Protein AF-A0A534RRD6-F1 (afdb_monomer)

Radius of gyration: 20.21 Å; Cα contacts (8 Å, |Δi|>4): 254; chains: 1; bounding box: 43×45×53 Å

Secondary structure (DSSP, 8-state):
-HHHHHHHHHHHHHHHHHHHHHHHHTT---EEEEEE--TT--TTHHHHHHHHHHHHT-SEEEEEE----TTSHHHHHHHHTT-B----GGGTTTTS--B--TTS-HHHHHHHHHHHHHHHT-HHHHHHHHHHGGGSTT--HHHHHHHHHHHHHHHHHHHTT--TTT--SS----TT---S--SHHHHHHHHHTT-EE-TTS-EEPPPS--

Mean predicted aligned error: 8.81 Å

Structure (mmCIF, N/CA/C/O backbone):
data_AF-A0A534RRD6-F1
#
_entry.id   AF-A0A534RRD6-F1
#
loop_
_atom_site.group_PDB
_atom_site.id
_atom_site.type_symbol
_atom_site.label_atom_id
_atom_site.label_alt_id
_atom_site.label_comp_id
_atom_site.label_asym_id
_atom_site.label_entity_id
_atom_site.label_seq_id
_atom_site.pdbx_PDB_ins_code
_atom_site.Cartn_x
_atom_site.Cartn_y
_atom_site.Cartn_z
_atom_site.occupancy
_atom_site.B_iso_or_equiv
_atom_site.auth_seq_id
_atom_site.auth_comp_id
_atom_site.auth_asym_id
_atom_site.auth_atom_id
_atom_site.pdbx_PDB_model_num
ATOM 1 N N . MET A 1 1 ? -13.347 19.738 -16.407 1.00 54.91 1 MET A N 1
ATOM 2 C CA . MET A 1 1 ? -12.917 18.322 -16.390 1.00 54.91 1 MET A CA 1
ATOM 3 C C . MET A 1 1 ? -12.578 17.881 -14.967 1.00 54.91 1 MET A C 1
ATOM 5 O O . MET A 1 1 ? -13.010 16.798 -14.607 1.00 54.91 1 MET A O 1
ATOM 9 N N . ASP A 1 2 ? -11.954 18.737 -14.143 1.00 71.25 2 ASP A N 1
ATOM 10 C CA . ASP A 1 2 ? -11.730 18.476 -12.702 1.00 71.25 2 ASP A CA 1
ATOM 11 C C . ASP A 1 2 ? -13.011 18.251 -11.888 1.00 71.25 2 ASP A C 1
ATOM 13 O O . ASP A 1 2 ? -13.105 17.277 -11.155 1.00 71.25 2 ASP A O 1
ATOM 17 N N . GLU A 1 3 ? -14.052 19.065 -12.081 1.00 82.44 3 GLU A N 1
ATOM 18 C CA . GLU A 1 3 ? -15.250 19.016 -11.222 1.00 82.44 3 GLU A CA 1
ATOM 19 C C . GLU A 1 3 ? -15.999 17.667 -11.263 1.00 82.44 3 GLU A C 1
ATOM 21 O O . GLU A 1 3 ? -16.512 17.187 -10.252 1.00 82.44 3 GLU A O 1
ATOM 26 N N . ALA A 1 4 ? -16.011 17.002 -12.422 1.00 88.25 4 ALA A N 1
ATOM 27 C CA . ALA A 1 4 ? -16.611 15.676 -12.563 1.00 88.25 4 ALA A CA 1
ATOM 28 C C . ALA A 1 4 ? -15.754 14.576 -11.907 1.00 88.25 4 ALA A C 1
ATOM 30 O O . ALA A 1 4 ? -16.301 13.647 -11.309 1.00 88.25 4 ALA A O 1
ATOM 31 N N . ALA A 1 5 ? -14.424 14.683 -12.001 1.00 86.69 5 ALA A N 1
ATOM 32 C CA . ALA A 1 5 ? -13.494 13.745 -11.376 1.00 86.69 5 ALA A CA 1
ATOM 33 C C . ALA A 1 5 ? -13.517 13.881 -9.845 1.00 86.69 5 ALA A C 1
ATOM 35 O O . ALA A 1 5 ? -13.600 12.874 -9.140 1.00 86.69 5 ALA A O 1
ATOM 36 N N . ASP A 1 6 ? -13.556 15.114 -9.341 1.00 89.31 6 ASP A N 1
ATOM 37 C CA . ASP A 1 6 ? -13.691 15.417 -7.916 1.00 89.31 6 ASP A CA 1
ATOM 38 C C . ASP A 1 6 ? -15.021 14.905 -7.356 1.00 89.31 6 ASP A C 1
ATOM 40 O O . ASP A 1 6 ? -15.057 14.280 -6.291 1.00 89.31 6 ASP A O 1
ATOM 44 N N . GLY A 1 7 ? -16.117 15.083 -8.103 1.00 94.31 7 GLY A N 1
ATOM 45 C CA . GLY A 1 7 ? -17.423 14.527 -7.752 1.00 94.31 7 GLY A CA 1
ATOM 46 C C . GLY A 1 7 ? -17.415 12.996 -7.676 1.00 94.31 7 GLY A C 1
ATOM 47 O O . GLY A 1 7 ? -17.921 12.414 -6.711 1.00 94.31 7 GLY A O 1
ATOM 48 N N . ALA A 1 8 ? -16.790 12.328 -8.651 1.00 92.12 8 ALA A N 1
ATOM 49 C CA . ALA A 1 8 ? -16.646 10.873 -8.651 1.00 92.12 8 ALA A CA 1
ATOM 50 C C . ALA A 1 8 ? -15.796 10.383 -7.467 1.00 92.12 8 ALA A C 1
ATOM 52 O O . ALA A 1 8 ? -16.171 9.427 -6.781 1.00 92.12 8 ALA A O 1
ATOM 53 N N . LEU A 1 9 ? -14.687 11.066 -7.177 1.00 89.38 9 LEU A N 1
ATOM 54 C CA . LEU A 1 9 ? -13.831 10.756 -6.039 1.00 89.38 9 LEU A CA 1
ATOM 55 C C . LEU A 1 9 ? -14.583 10.907 -4.710 1.00 89.38 9 LEU A C 1
ATOM 57 O O . LEU A 1 9 ? -14.523 10.013 -3.861 1.00 89.38 9 LEU A O 1
ATOM 61 N N . ALA A 1 10 ? -15.325 12.000 -4.530 1.00 93.44 10 ALA A N 1
ATOM 62 C CA . ALA A 1 10 ? -16.135 12.222 -3.337 1.00 93.44 10 ALA A CA 1
ATOM 63 C C . ALA A 1 10 ? -17.182 11.112 -3.146 1.00 93.44 10 ALA A C 1
ATOM 65 O O . ALA A 1 10 ? -17.334 10.588 -2.038 1.00 93.44 10 ALA A O 1
ATOM 66 N N . ALA A 1 11 ? -17.843 10.685 -4.227 1.00 95.94 11 ALA A N 1
ATOM 67 C CA . ALA A 1 11 ? -18.804 9.585 -4.191 1.00 95.94 11 ALA A CA 1
ATOM 68 C C . ALA A 1 11 ? -18.154 8.249 -3.781 1.00 95.94 11 ALA A C 1
ATOM 70 O O . ALA A 1 11 ? -18.714 7.505 -2.969 1.00 95.94 11 ALA A O 1
ATOM 71 N N . VAL A 1 12 ? -16.950 7.952 -4.283 1.00 94.50 12 VAL A N 1
ATOM 72 C CA . VAL A 1 12 ? -16.186 6.753 -3.896 1.00 94.50 12 VAL A CA 1
ATOM 73 C C . VAL A 1 12 ? -15.776 6.813 -2.424 1.00 94.50 12 VAL A C 1
ATOM 75 O O . VAL A 1 12 ? -15.973 5.837 -1.694 1.00 94.50 12 VAL A O 1
ATOM 78 N N . LYS A 1 13 ? -15.263 7.957 -1.956 1.00 94.50 13 LYS A N 1
ATOM 79 C CA . LYS A 1 13 ? -14.912 8.157 -0.543 1.00 94.50 13 LYS A CA 1
ATOM 80 C C . LYS A 1 13 ? -16.115 7.939 0.367 1.00 94.50 13 LYS A C 1
ATOM 82 O O . LYS A 1 13 ? -16.004 7.225 1.362 1.00 94.50 13 LYS A O 1
ATOM 87 N N . GLU A 1 14 ? -17.271 8.491 0.012 1.00 97.06 14 GLU A N 1
ATOM 88 C CA . GLU A 1 14 ? -18.490 8.327 0.802 1.00 97.06 14 GLU A CA 1
ATOM 89 C C . GLU A 1 14 ? -18.992 6.879 0.809 1.00 97.06 14 GLU A C 1
ATOM 91 O O . GLU A 1 14 ? -19.380 6.353 1.855 1.00 97.06 14 GLU A O 1
ATOM 96 N N . LYS A 1 15 ? -18.903 6.175 -0.326 1.00 96.94 15 LYS A N 1
ATOM 97 C CA . LYS A 1 15 ? -19.201 4.738 -0.386 1.00 96.94 15 LYS A CA 1
ATOM 98 C C . LYS A 1 15 ? -18.355 3.954 0.622 1.00 96.94 15 LYS A C 1
ATOM 100 O O . LYS A 1 15 ? -18.916 3.170 1.388 1.00 96.94 15 LYS A O 1
ATOM 105 N N . TYR A 1 16 ? -17.039 4.164 0.653 1.00 96.50 16 TYR A N 1
ATOM 106 C CA . TYR A 1 16 ? -16.159 3.443 1.579 1.00 96.50 16 TYR A CA 1
ATOM 107 C C . TYR A 1 16 ? -16.324 3.885 3.031 1.00 96.50 16 TYR A C 1
ATOM 109 O O . TYR A 1 16 ? -16.319 3.032 3.917 1.00 96.50 16 TYR A O 1
ATOM 117 N N . ARG A 1 17 ? -16.577 5.173 3.286 1.00 96.19 17 ARG A N 1
ATOM 118 C CA . ARG A 1 17 ? -16.935 5.670 4.621 1.00 96.19 17 ARG A CA 1
ATOM 119 C C . ARG A 1 17 ? -18.158 4.939 5.175 1.00 96.19 17 ARG A C 1
ATOM 121 O O . ARG A 1 17 ? -18.139 4.487 6.318 1.00 96.19 17 ARG A O 1
ATOM 128 N N . ARG A 1 18 ? -19.196 4.740 4.354 1.00 97.00 18 ARG A N 1
ATOM 129 C CA . ARG A 1 18 ? -20.381 3.954 4.733 1.00 97.00 18 ARG A CA 1
ATOM 130 C C . ARG A 1 18 ? -20.066 2.484 4.992 1.00 97.00 18 ARG A C 1
ATOM 132 O O . ARG A 1 18 ? -20.588 1.923 5.951 1.00 97.00 18 ARG A O 1
ATOM 139 N N . VAL A 1 19 ? -19.225 1.858 4.164 1.00 96.25 19 VAL A N 1
ATOM 140 C CA . VAL A 1 19 ? -18.791 0.464 4.372 1.00 96.25 19 VAL A CA 1
ATOM 141 C C . VAL A 1 19 ? -18.105 0.321 5.728 1.00 96.25 19 VAL A C 1
ATOM 143 O O . VAL A 1 19 ? -18.501 -0.529 6.522 1.00 96.25 19 VAL A O 1
ATOM 146 N N . VAL A 1 20 ? -17.132 1.186 6.018 1.00 95.50 20 VAL A N 1
ATOM 147 C CA . VAL A 1 20 ? -16.410 1.198 7.295 1.00 95.50 20 VAL A CA 1
ATOM 148 C C . VAL A 1 20 ? -17.371 1.409 8.463 1.00 95.50 20 VAL A C 1
ATOM 150 O O . VAL A 1 20 ? -17.384 0.620 9.406 1.00 95.50 20 VAL A O 1
ATOM 153 N N . HIS A 1 21 ? -18.243 2.413 8.366 1.00 94.69 21 HIS A N 1
ATOM 154 C CA . HIS A 1 21 ? -19.219 2.718 9.407 1.00 94.69 21 HIS A CA 1
ATOM 155 C C . HIS A 1 21 ? -20.164 1.543 9.708 1.00 94.69 21 HIS A C 1
ATOM 157 O O . HIS A 1 21 ? -20.465 1.272 10.872 1.00 94.69 21 HIS A O 1
ATOM 163 N N . ASN A 1 22 ? -20.617 0.822 8.679 1.00 95.69 22 ASN A N 1
ATOM 164 C CA . ASN A 1 22 ? -21.487 -0.339 8.855 1.00 95.69 22 ASN A CA 1
ATOM 165 C C . ASN A 1 22 ? -20.794 -1.446 9.655 1.00 95.69 22 ASN A C 1
ATOM 167 O O . ASN A 1 22 ? -21.392 -1.978 10.586 1.00 95.69 22 ASN A O 1
ATOM 171 N N . TRP A 1 23 ? -19.531 -1.753 9.352 1.00 95.12 23 TRP A N 1
ATOM 172 C CA . TRP A 1 23 ? -18.757 -2.728 10.127 1.00 95.12 23 TRP A CA 1
ATOM 173 C C . TRP A 1 23 ? -18.519 -2.258 11.560 1.00 95.12 23 TRP A C 1
ATOM 175 O O . TRP A 1 23 ? -18.730 -3.018 12.511 1.00 95.12 23 TRP A O 1
ATOM 185 N N . HIS A 1 24 ? -18.182 -0.979 11.731 1.00 94.31 24 HIS A N 1
ATOM 186 C CA . HIS A 1 24 ? -17.936 -0.406 13.050 1.00 94.31 24 HIS A CA 1
ATOM 187 C C . HIS A 1 24 ? -19.153 -0.491 13.969 1.00 94.31 24 HIS A C 1
ATOM 189 O O . HIS A 1 24 ? -19.002 -0.813 15.147 1.00 94.31 24 HIS A O 1
ATOM 195 N N . ARG A 1 25 ? -20.364 -0.282 13.438 1.00 94.06 25 ARG A N 1
ATOM 196 C CA . ARG A 1 25 ? -21.625 -0.440 14.185 1.00 94.06 25 ARG A CA 1
ATOM 197 C C . ARG A 1 25 ? -21.854 -1.849 14.736 1.00 94.06 25 ARG A C 1
ATOM 199 O O . ARG A 1 25 ? -22.620 -1.998 15.684 1.00 94.06 25 ARG A O 1
ATOM 206 N N . HIS A 1 26 ? -21.211 -2.856 14.155 1.00 93.62 26 HIS A N 1
ATOM 207 C CA . HIS A 1 26 ? -21.295 -4.250 14.581 1.00 93.62 26 HIS A CA 1
ATOM 208 C C . HIS A 1 26 ? -20.066 -4.709 15.378 1.00 93.62 26 HIS A C 1
ATOM 210 O O . HIS A 1 26 ? -19.882 -5.906 15.581 1.00 93.62 26 HIS A O 1
ATOM 216 N N . GLY A 1 27 ? -19.220 -3.785 15.849 1.00 92.06 27 GLY A N 1
ATOM 217 C CA . GLY A 1 27 ? -18.032 -4.141 16.622 1.00 92.06 27 GLY A CA 1
ATOM 218 C C . GLY A 1 27 ? -16.935 -4.804 15.793 1.00 92.06 27 GLY A C 1
ATOM 219 O O . GLY A 1 27 ? -16.105 -5.512 16.359 1.00 92.06 27 GLY A O 1
ATOM 220 N N . VAL A 1 28 ? -16.924 -4.586 14.474 1.00 92.50 28 VAL A N 1
ATOM 221 C CA . VAL A 1 28 ? -15.946 -5.164 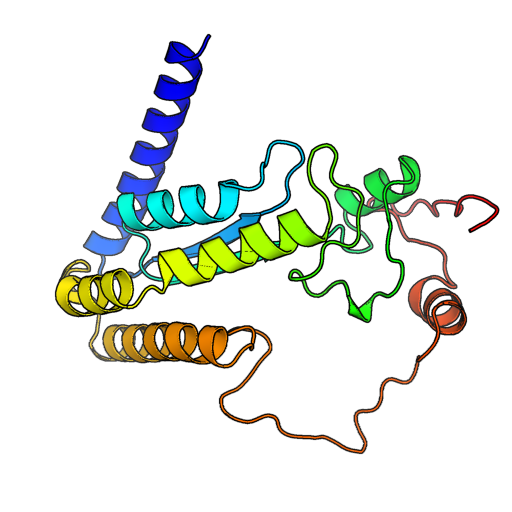13.545 1.00 92.50 28 VAL A CA 1
ATOM 222 C C . VAL A 1 28 ? -15.016 -4.066 13.049 1.00 92.50 28 VAL A C 1
ATOM 224 O O . VAL A 1 28 ? -15.467 -3.081 12.474 1.00 92.50 28 VAL A O 1
ATOM 227 N N . ALA A 1 29 ? -13.715 -4.237 13.272 1.00 92.12 29 ALA A N 1
ATOM 228 C CA . ALA A 1 29 ? -12.692 -3.351 12.730 1.00 92.12 29 ALA A CA 1
ATOM 229 C C . ALA A 1 29 ? -12.391 -3.667 11.259 1.00 92.12 29 ALA A C 1
ATOM 231 O O . ALA A 1 29 ? -12.544 -4.805 10.814 1.00 92.12 29 ALA A O 1
ATOM 232 N N . VAL A 1 30 ? -11.916 -2.668 10.517 1.00 93.62 30 VAL A N 1
ATOM 233 C CA . VAL A 1 30 ? -11.635 -2.777 9.084 1.00 93.62 30 VAL A CA 1
ATOM 234 C C . VAL A 1 30 ? -10.134 -2.738 8.822 1.00 93.62 30 VAL A C 1
ATOM 236 O O . VAL A 1 30 ? -9.453 -1.750 9.107 1.00 93.62 30 VAL A O 1
ATOM 239 N N . HIS A 1 31 ? -9.635 -3.808 8.204 1.00 93.75 31 HIS A N 1
ATOM 240 C CA . HIS A 1 31 ? -8.292 -3.881 7.637 1.00 93.75 31 HIS A CA 1
ATOM 241 C C . HIS A 1 31 ? -8.390 -3.797 6.111 1.00 93.75 31 HIS A C 1
ATOM 243 O O . HIS A 1 31 ? -9.051 -4.615 5.479 1.00 93.75 31 HIS A O 1
ATOM 249 N N . CYS A 1 32 ? -7.753 -2.789 5.522 1.00 94.62 32 CYS A N 1
ATOM 250 C CA . CYS A 1 32 ? -7.694 -2.582 4.081 1.00 94.62 32 CYS A CA 1
ATOM 251 C C . CYS A 1 32 ? -6.385 -3.132 3.493 1.00 94.62 32 CYS A C 1
ATOM 253 O O . CYS A 1 32 ? -5.303 -2.819 3.990 1.00 94.62 32 CYS A O 1
ATOM 255 N N . GLY A 1 33 ? -6.478 -3.918 2.421 1.00 94.44 33 GLY A N 1
ATOM 256 C CA . GLY A 1 33 ? -5.370 -4.117 1.486 1.00 94.44 33 GLY A CA 1
ATOM 257 C C . GLY A 1 33 ? -5.428 -3.042 0.402 1.00 94.44 33 GLY A C 1
ATOM 258 O O . GLY A 1 33 ? -6.499 -2.807 -0.157 1.00 94.44 33 GLY A O 1
ATOM 259 N N . TYR A 1 34 ? -4.309 -2.380 0.127 1.00 95.50 34 TYR A N 1
ATOM 260 C CA . TYR A 1 34 ? -4.223 -1.285 -0.835 1.00 95.50 34 TYR A CA 1
ATOM 261 C C . TYR A 1 34 ? -3.019 -1.483 -1.755 1.00 95.50 34 TYR A C 1
ATOM 263 O O . TYR A 1 34 ? -1.940 -1.835 -1.287 1.00 95.50 34 TYR A O 1
ATOM 271 N N . MET A 1 35 ? -3.194 -1.257 -3.052 1.00 95.12 35 MET A N 1
ATOM 272 C CA . MET A 1 35 ? -2.139 -1.425 -4.053 1.00 95.12 35 MET A CA 1
ATOM 273 C C . MET A 1 35 ? -1.715 -0.070 -4.620 1.00 95.12 35 MET A C 1
ATOM 275 O O . MET A 1 35 ? -2.550 0.813 -4.791 1.00 95.12 35 MET A O 1
ATOM 279 N N . ILE A 1 36 ? -0.421 0.074 -4.886 1.00 95.69 36 ILE A N 1
ATOM 280 C CA . ILE A 1 36 ? 0.245 1.272 -5.406 1.00 95.69 36 ILE A CA 1
ATOM 281 C C . ILE A 1 36 ? 1.077 0.873 -6.627 1.00 95.69 36 ILE A C 1
ATOM 283 O O . ILE A 1 36 ? 1.635 -0.221 -6.669 1.00 95.69 36 ILE A O 1
ATOM 287 N N . GLY A 1 37 ? 1.209 1.769 -7.599 1.00 93.56 37 GLY A N 1
ATOM 288 C CA . GLY A 1 37 ? 1.988 1.539 -8.816 1.00 93.56 37 GLY A CA 1
ATOM 289 C C . GLY A 1 37 ? 1.124 1.129 -10.004 1.00 93.56 37 GLY A C 1
ATOM 290 O O . GLY A 1 37 ? 1.625 0.513 -10.942 1.00 93.56 37 GLY A O 1
ATOM 291 N N . PHE A 1 38 ? -0.169 1.463 -9.982 1.00 94.75 38 PHE A N 1
ATOM 292 C CA . PHE A 1 38 ? -1.000 1.386 -11.178 1.00 94.75 38 PHE A CA 1
ATOM 293 C C . PHE A 1 38 ? -0.571 2.445 -12.198 1.00 94.75 38 PHE A C 1
ATOM 295 O O . PHE A 1 38 ? -0.152 3.521 -11.794 1.00 94.75 38 PHE A O 1
ATOM 302 N N . PRO A 1 39 ? -0.784 2.241 -13.512 1.00 93.19 39 PRO A N 1
ATOM 303 C CA . PRO A 1 39 ? -0.355 3.175 -14.565 1.00 93.19 39 PRO A CA 1
ATOM 304 C C . PRO A 1 39 ? -0.728 4.652 -14.338 1.00 93.19 39 PRO A C 1
ATOM 306 O O . PRO A 1 39 ? -0.004 5.560 -14.759 1.00 93.19 39 PRO A O 1
ATOM 309 N N . PHE A 1 40 ? -1.865 4.887 -13.674 1.00 92.38 40 PHE A N 1
ATOM 310 C CA . PHE A 1 40 ? -2.400 6.209 -13.347 1.00 92.38 40 PHE A CA 1
ATOM 311 C C . PHE A 1 40 ? -2.019 6.722 -11.949 1.00 92.38 40 PHE A C 1
ATOM 313 O O . PHE A 1 40 ? -2.486 7.797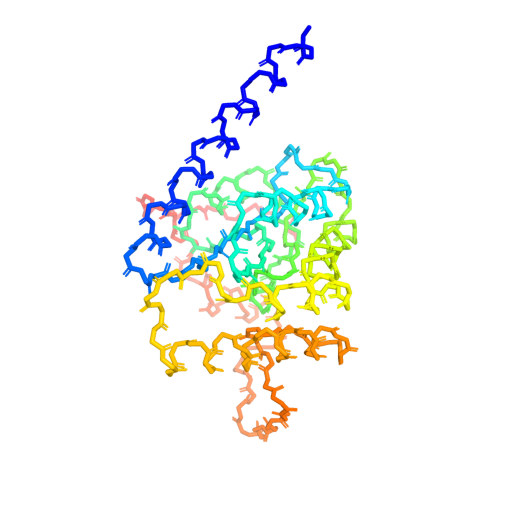 -11.559 1.00 92.38 40 PHE A O 1
ATOM 320 N N . ASP A 1 41 ? -1.071 6.080 -11.272 1.00 95.50 41 ASP A N 1
ATOM 321 C CA . ASP A 1 41 ? -0.434 6.584 -10.058 1.00 95.50 41 ASP A CA 1
ATOM 322 C C . ASP A 1 41 ? 0.731 7.528 -10.377 1.00 95.50 41 ASP A C 1
ATOM 324 O O . ASP A 1 41 ? 1.372 7.449 -11.431 1.00 95.50 41 ASP A O 1
ATOM 328 N N . GLY A 1 42 ? 0.977 8.473 -9.477 1.00 96.00 42 GLY A N 1
ATOM 329 C CA . GLY A 1 42 ? 2.130 9.373 -9.511 1.00 96.00 42 GLY A CA 1
ATOM 330 C C . GLY A 1 42 ? 2.875 9.351 -8.175 1.00 96.00 42 GLY A C 1
ATOM 331 O O . GLY A 1 42 ? 2.396 8.714 -7.237 1.00 96.00 42 GLY A O 1
ATOM 332 N N . PRO A 1 43 ? 4.003 10.068 -8.041 1.00 96.00 43 PRO A N 1
ATOM 333 C CA . PRO A 1 43 ? 4.867 9.968 -6.857 1.00 96.00 43 PRO A CA 1
ATOM 334 C C . PRO A 1 43 ? 4.154 10.240 -5.519 1.00 96.00 43 PRO A C 1
ATOM 336 O O . PRO A 1 43 ? 4.455 9.622 -4.505 1.00 96.00 43 PRO A O 1
ATOM 339 N N . GLU A 1 44 ? 3.133 11.101 -5.523 1.00 96.50 44 GLU A N 1
ATOM 340 C CA . GLU A 1 44 ? 2.355 11.460 -4.328 1.00 96.50 44 GLU A CA 1
ATOM 341 C C . GLU A 1 44 ? 1.263 10.445 -3.942 1.00 96.50 44 GLU A C 1
ATOM 343 O O . GLU A 1 44 ? 0.629 10.590 -2.889 1.00 96.50 44 GLU A O 1
ATOM 348 N N . CYS A 1 45 ? 1.002 9.430 -4.777 1.00 96.25 45 CYS A N 1
ATOM 349 C CA . CYS A 1 45 ? -0.162 8.549 -4.635 1.00 96.25 45 CYS A CA 1
ATOM 350 C C . CYS A 1 45 ? -0.200 7.840 -3.278 1.00 96.25 45 CYS A C 1
ATOM 352 O O . CYS A 1 45 ? -1.265 7.741 -2.670 1.00 96.25 45 CYS A O 1
ATOM 354 N N . GLY A 1 46 ? 0.946 7.400 -2.755 1.00 96.69 46 GLY A N 1
ATOM 355 C CA . GLY A 1 46 ? 0.996 6.668 -1.496 1.00 96.69 46 GLY A CA 1
ATOM 356 C C . GLY A 1 46 ? 0.578 7.519 -0.301 1.00 96.69 46 GLY A C 1
ATOM 357 O O . GLY A 1 46 ? -0.262 7.098 0.500 1.00 96.69 46 GLY A O 1
ATOM 358 N N . ARG A 1 47 ? 1.091 8.754 -0.213 1.00 97.31 47 ARG A N 1
ATOM 359 C CA . ARG A 1 47 ? 0.704 9.711 0.833 1.00 97.31 47 ARG A CA 1
ATOM 360 C C . ARG A 1 47 ? -0.783 10.057 0.743 1.00 97.31 47 ARG A C 1
ATOM 362 O O . ARG A 1 47 ? -1.488 9.969 1.748 1.00 97.31 47 ARG A O 1
ATOM 369 N N . GLN A 1 48 ? -1.268 1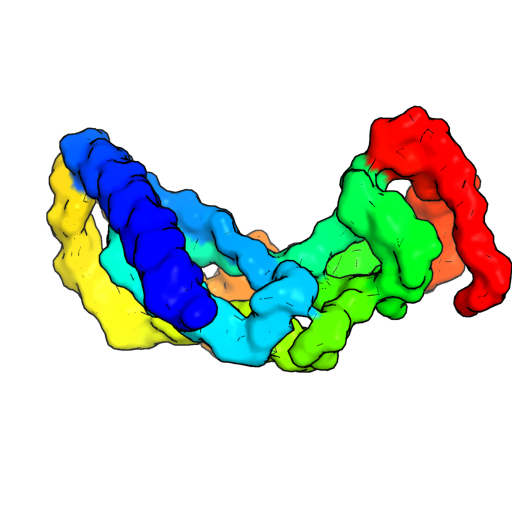0.399 -0.453 1.00 96.25 48 GLN A N 1
ATOM 370 C CA . GLN A 1 48 ? -2.675 10.753 -0.680 1.00 96.25 48 GLN A CA 1
ATOM 371 C C . GLN A 1 48 ? -3.616 9.595 -0.322 1.00 96.25 48 GLN A C 1
ATOM 373 O O . GLN A 1 48 ? -4.605 9.783 0.388 1.00 96.25 48 GLN A O 1
ATOM 378 N N . SER A 1 49 ? -3.267 8.378 -0.736 1.00 95.88 49 SER A N 1
ATOM 379 C CA . SER A 1 49 ? -4.039 7.170 -0.443 1.00 95.88 49 SER A CA 1
ATOM 380 C C . SER A 1 49 ? -4.101 6.894 1.056 1.00 95.88 49 SER A C 1
ATOM 382 O O . SER A 1 49 ? -5.176 6.647 1.601 1.00 95.88 49 SER A O 1
ATOM 384 N N . ALA A 1 50 ? -2.973 7.001 1.762 1.00 96.81 50 ALA A N 1
ATOM 385 C CA . ALA A 1 50 ? -2.930 6.839 3.212 1.00 96.81 50 ALA A CA 1
ATOM 386 C C . ALA A 1 50 ? -3.799 7.875 3.946 1.00 96.81 50 ALA A C 1
ATOM 388 O O . ALA A 1 50 ? -4.510 7.523 4.891 1.00 96.81 50 ALA A O 1
ATOM 389 N N . GLU A 1 51 ? -3.776 9.138 3.513 1.00 95.81 51 GLU A N 1
ATOM 390 C CA . GLU A 1 51 ? -4.643 10.192 4.050 1.00 95.81 51 GLU A CA 1
ATOM 391 C C . GLU A 1 51 ? -6.125 9.869 3.832 1.00 95.81 51 GLU A C 1
ATOM 393 O O . GLU A 1 51 ? -6.921 10.002 4.763 1.00 95.81 51 GLU A O 1
ATOM 398 N N . TRP A 1 52 ? -6.493 9.370 2.651 1.00 95.06 52 TRP A N 1
ATOM 399 C CA . TRP A 1 52 ? -7.874 8.993 2.344 1.00 95.06 52 TRP A CA 1
ATOM 400 C C . TRP A 1 52 ? -8.350 7.801 3.166 1.00 95.06 52 TRP A C 1
ATOM 402 O O . TRP A 1 52 ? -9.454 7.845 3.706 1.00 95.06 52 TRP A O 1
ATOM 412 N N . LEU A 1 53 ? -7.526 6.761 3.320 1.00 95.50 53 LEU A N 1
ATOM 413 C CA . LEU A 1 53 ? -7.859 5.604 4.159 1.00 95.50 53 LEU A CA 1
ATOM 414 C C . LEU A 1 53 ? -8.116 6.032 5.614 1.00 95.50 53 LEU A C 1
ATOM 416 O O . LEU A 1 53 ? -9.079 5.582 6.240 1.00 95.50 53 LEU A O 1
ATOM 420 N N . LEU A 1 54 ? -7.307 6.957 6.140 1.00 93.88 54 LEU A N 1
ATOM 421 C CA . LEU A 1 54 ? -7.527 7.545 7.464 1.00 93.88 54 LEU A CA 1
ATOM 422 C C . LEU A 1 54 ? -8.814 8.384 7.534 1.00 93.88 54 LEU A C 1
ATOM 424 O O . LEU A 1 54 ? -9.478 8.386 8.571 1.00 93.88 54 LEU A O 1
ATOM 428 N N . GLU A 1 55 ? -9.151 9.113 6.468 1.00 92.62 55 GLU A N 1
ATOM 429 C CA . GLU A 1 55 ? -10.349 9.957 6.367 1.00 92.62 55 GLU A CA 1
ATOM 430 C C . GLU A 1 55 ? -11.644 9.130 6.371 1.00 92.62 55 GLU A C 1
ATOM 432 O O . GLU A 1 55 ? -12.611 9.495 7.043 1.00 92.62 55 GLU A O 1
ATOM 437 N N . VAL A 1 56 ? -11.668 8.003 5.653 1.00 93.94 56 VAL A N 1
ATOM 438 C CA . VA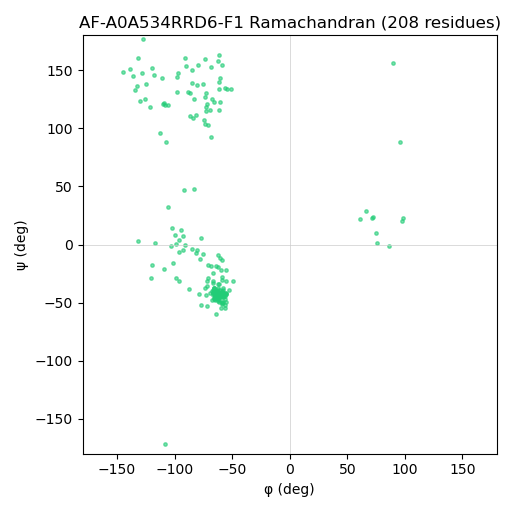L A 1 56 ? -12.841 7.110 5.595 1.00 93.94 56 VAL A CA 1
ATOM 439 C C . VAL A 1 56 ? -12.986 6.229 6.840 1.00 93.94 56 VAL A C 1
ATOM 441 O O . VAL A 1 56 ? -14.048 5.648 7.048 1.00 93.94 56 VAL A O 1
ATOM 444 N N . GLY A 1 57 ? -11.955 6.165 7.689 1.00 92.50 57 GLY A N 1
ATOM 445 C CA . GLY A 1 57 ? -11.991 5.485 8.986 1.00 92.50 57 GLY A CA 1
ATOM 446 C C . GLY A 1 57 ? -11.415 4.069 8.999 1.00 92.50 57 GLY A C 1
ATOM 447 O O . GLY A 1 57 ? -11.736 3.308 9.905 1.00 92.50 57 GLY A O 1
ATOM 448 N N . VAL A 1 58 ? -10.581 3.702 8.024 1.00 94.31 58 VAL A N 1
ATOM 449 C CA . VAL A 1 58 ? -9.881 2.407 8.019 1.00 94.31 58 VAL A CA 1
ATOM 450 C C . VAL A 1 58 ? -8.973 2.303 9.245 1.00 94.31 58 VAL A C 1
ATOM 452 O O . VAL A 1 58 ? -8.222 3.231 9.560 1.00 94.31 58 VAL A O 1
ATOM 455 N N . ASP A 1 59 ? -9.016 1.162 9.930 1.00 92.38 59 ASP A N 1
ATOM 456 C CA . ASP A 1 59 ? -8.296 0.981 11.188 1.00 92.38 59 ASP A CA 1
ATOM 457 C C . ASP A 1 59 ? -6.855 0.486 10.983 1.00 92.38 59 ASP A C 1
ATOM 459 O O . ASP A 1 59 ? -5.926 0.906 11.684 1.00 92.38 59 ASP A O 1
ATOM 463 N N . LEU A 1 60 ? -6.665 -0.406 10.008 1.00 92.75 60 LEU A N 1
ATOM 464 C CA . LEU A 1 60 ? -5.378 -0.983 9.618 1.00 92.75 60 LEU A CA 1
ATOM 465 C C . LEU A 1 60 ? -5.259 -1.018 8.094 1.00 92.75 60 LEU A C 1
ATOM 467 O O . LEU A 1 60 ? -6.246 -1.260 7.403 1.00 92.75 60 LEU A O 1
ATOM 471 N N . ALA A 1 61 ? -4.052 -0.817 7.572 1.00 94.31 61 ALA A N 1
ATOM 472 C CA . ALA A 1 61 ? -3.787 -0.866 6.142 1.00 94.31 61 ALA A CA 1
ATOM 473 C C . ALA A 1 61 ? -2.524 -1.684 5.849 1.00 94.31 61 ALA A C 1
ATOM 475 O O . ALA A 1 61 ? -1.487 -1.500 6.489 1.00 94.31 61 ALA A O 1
ATOM 476 N N . SER A 1 62 ? -2.619 -2.578 4.871 1.00 93.38 62 SER A N 1
ATOM 477 C CA . SER A 1 62 ? -1.472 -3.217 4.233 1.00 93.38 62 SER A CA 1
ATOM 478 C C . SER A 1 62 ? -1.333 -2.640 2.834 1.00 93.38 62 SER A C 1
ATOM 480 O O . SER A 1 62 ? -2.270 -2.745 2.046 1.00 93.38 62 SER A O 1
ATOM 482 N N . PHE A 1 63 ? -0.193 -2.020 2.548 1.00 94.62 63 PHE A N 1
ATOM 483 C CA . PHE A 1 63 ? 0.108 -1.499 1.222 1.00 94.62 63 PHE A CA 1
ATOM 484 C C . PHE A 1 63 ? 0.958 -2.511 0.460 1.00 94.62 63 PHE A C 1
ATOM 486 O O . PHE A 1 63 ? 1.772 -3.216 1.057 1.00 94.62 63 PHE A O 1
ATOM 493 N N . PHE A 1 64 ? 0.779 -2.550 -0.852 1.00 94.44 64 PHE A N 1
ATOM 494 C CA . PHE A 1 64 ? 1.477 -3.433 -1.777 1.00 94.44 64 PHE A CA 1
ATOM 495 C C . PHE A 1 64 ? 1.845 -2.653 -3.036 1.00 94.44 64 PHE A C 1
ATOM 497 O O . PHE A 1 64 ? 1.139 -1.716 -3.409 1.00 94.44 64 PHE A O 1
ATOM 504 N N . VAL A 1 65 ? 2.931 -3.039 -3.691 1.00 95.25 65 VAL A N 1
ATOM 505 C CA . VAL A 1 65 ? 3.229 -2.618 -5.060 1.00 95.25 65 VAL A CA 1
ATOM 506 C C . VAL A 1 65 ? 2.510 -3.564 -6.019 1.00 95.25 65 VAL A C 1
ATOM 508 O O . VAL A 1 65 ? 2.452 -4.766 -5.766 1.00 95.25 65 VAL A O 1
ATOM 511 N N . VAL A 1 66 ? 1.930 -3.029 -7.095 1.00 94.81 66 VAL A N 1
ATOM 512 C CA . VAL A 1 66 ? 1.326 -3.839 -8.159 1.00 94.81 66 VAL A CA 1
ATOM 513 C C . VAL A 1 66 ? 2.413 -4.711 -8.781 1.00 94.81 66 VAL A C 1
ATOM 515 O O . VAL A 1 66 ? 3.366 -4.212 -9.380 1.00 94.81 66 VAL A O 1
ATOM 518 N N . THR A 1 67 ? 2.267 -6.023 -8.628 1.00 93.88 67 THR A N 1
ATOM 519 C CA . THR A 1 67 ? 3.227 -7.007 -9.125 1.00 93.88 67 THR A CA 1
ATOM 520 C C . THR A 1 67 ? 2.512 -7.949 -10.090 1.00 93.88 67 THR A C 1
ATOM 522 O O . THR A 1 67 ? 1.595 -8.654 -9.662 1.00 93.88 67 THR A O 1
ATOM 525 N N . PRO A 1 68 ? 2.915 -7.998 -11.370 1.00 92.19 68 PRO A N 1
ATOM 526 C CA . PRO A 1 68 ? 2.396 -8.978 -12.316 1.00 92.19 68 PRO A CA 1
ATOM 527 C C . PRO A 1 68 ? 2.882 -10.379 -11.928 1.00 92.19 68 PRO A C 1
ATOM 529 O O . PRO A 1 68 ? 3.970 -10.795 -12.305 1.00 92.19 68 PRO A O 1
ATOM 532 N N . LEU A 1 69 ? 2.101 -11.116 -11.141 1.00 90.19 69 LEU A N 1
ATOM 533 C CA . LEU A 1 69 ? 2.467 -12.471 -10.723 1.00 90.19 69 LEU A CA 1
ATOM 534 C C . LEU A 1 69 ? 2.276 -13.475 -11.879 1.00 90.19 69 LEU A C 1
ATOM 536 O O . LEU A 1 69 ? 1.249 -13.410 -12.562 1.00 90.19 69 LEU A O 1
ATOM 540 N N . PRO A 1 70 ? 3.200 -14.430 -12.093 1.00 85.00 70 PRO A N 1
ATOM 541 C CA . PRO A 1 70 ? 3.052 -15.456 -13.124 1.00 85.00 70 PRO A CA 1
ATOM 542 C C . PRO A 1 70 ? 1.705 -16.184 -13.061 1.00 85.00 70 PRO A C 1
ATOM 544 O O . PRO A 1 70 ? 1.255 -16.586 -11.988 1.00 85.00 70 PRO A O 1
ATOM 547 N N . GLY A 1 71 ? 1.067 -16.349 -14.221 1.00 82.44 71 GLY A N 1
ATOM 548 C CA . GLY A 1 71 ? -0.265 -16.951 -14.354 1.00 82.44 71 GLY A CA 1
ATOM 549 C C . GLY A 1 71 ? -1.435 -15.973 -14.187 1.00 82.44 71 GLY A C 1
ATOM 550 O O . GLY A 1 71 ? -2.586 -16.382 -14.323 1.00 82.44 71 GLY A O 1
ATOM 551 N N . THR A 1 72 ? -1.171 -14.692 -13.907 1.00 88.12 72 THR A N 1
ATOM 552 C CA . THR A 1 72 ? -2.193 -13.634 -13.952 1.00 88.12 72 THR A CA 1
ATOM 553 C C . THR A 1 72 ? -2.281 -12.999 -15.340 1.00 88.12 72 THR A C 1
ATOM 555 O O . THR A 1 72 ? -1.295 -12.941 -16.076 1.00 88.12 72 THR A O 1
ATOM 558 N N . GLU A 1 73 ? -3.453 -12.456 -15.677 1.00 90.94 73 GLU A N 1
ATOM 559 C CA . GLU A 1 73 ? -3.656 -11.688 -16.913 1.00 90.94 73 GLU A CA 1
ATOM 560 C C . GLU A 1 73 ? -2.702 -10.483 -17.004 1.00 90.94 73 GLU A C 1
ATOM 562 O O . GLU A 1 73 ? -2.159 -10.196 -18.072 1.00 90.94 73 GLU A O 1
ATOM 567 N N . ASP A 1 74 ? -2.439 -9.819 -15.873 1.00 89.62 74 ASP A N 1
ATOM 568 C CA . ASP A 1 74 ? -1.505 -8.692 -15.796 1.00 89.62 74 ASP A CA 1
ATOM 569 C C . ASP A 1 74 ? -0.080 -9.108 -16.173 1.00 89.62 74 ASP A C 1
ATOM 571 O O . ASP A 1 74 ? 0.612 -8.372 -16.878 1.00 89.62 74 ASP A O 1
ATOM 575 N N . HIS A 1 75 ? 0.352 -10.302 -15.758 1.00 89.75 75 HIS A N 1
ATOM 576 C CA . HIS A 1 75 ? 1.640 -10.854 -16.166 1.00 89.75 75 HIS A CA 1
ATOM 577 C C . HIS A 1 75 ? 1.671 -11.190 -17.651 1.00 89.75 75 HIS A C 1
ATOM 579 O O . HIS A 1 75 ? 2.588 -10.757 -18.341 1.00 89.75 75 HIS A O 1
ATOM 585 N N . ASP A 1 76 ? 0.662 -11.879 -18.180 1.00 88.19 76 ASP A N 1
ATOM 586 C CA . ASP A 1 76 ? 0.606 -12.210 -19.609 1.00 88.19 76 ASP A CA 1
ATOM 587 C C . ASP A 1 76 ? 0.657 -10.962 -20.491 1.00 88.19 76 ASP A C 1
ATOM 589 O O . ASP A 1 76 ? 1.358 -10.923 -21.507 1.00 88.19 76 ASP A O 1
ATOM 593 N N . ARG A 1 77 ? -0.063 -9.917 -20.079 1.00 90.12 77 ARG A N 1
ATOM 594 C CA . ARG A 1 77 ? -0.023 -8.615 -20.731 1.00 90.12 77 ARG A CA 1
ATOM 595 C C . ARG A 1 77 ? 1.356 -7.974 -20.612 1.00 90.12 77 ARG A C 1
ATOM 597 O O . ARG A 1 77 ? 1.885 -7.530 -21.623 1.00 90.12 77 ARG A O 1
ATOM 604 N N . ALA A 1 78 ? 1.953 -7.953 -19.423 1.00 89.88 78 ALA A N 1
ATOM 605 C CA . ALA A 1 78 ? 3.267 -7.354 -19.219 1.00 89.88 78 ALA A CA 1
ATOM 606 C C . ALA A 1 78 ? 4.374 -8.058 -20.025 1.00 89.88 78 ALA A C 1
ATOM 608 O O . ALA A 1 78 ? 5.243 -7.394 -20.588 1.00 89.88 78 ALA A O 1
ATOM 609 N N . VAL A 1 79 ? 4.321 -9.388 -20.149 1.00 88.00 79 VAL A N 1
ATOM 610 C CA . VAL A 1 79 ? 5.242 -10.156 -21.001 1.00 88.00 79 VAL A CA 1
ATOM 611 C C . VAL A 1 79 ? 5.030 -9.825 -22.477 1.00 88.00 79 VAL A C 1
ATOM 613 O O . VAL A 1 79 ? 5.999 -9.569 -23.189 1.00 88.00 79 VAL A O 1
ATOM 616 N N . ARG A 1 80 ? 3.773 -9.795 -22.939 1.00 89.94 80 ARG A N 1
ATOM 617 C CA . ARG A 1 80 ? 3.429 -9.474 -24.335 1.00 89.94 80 ARG A CA 1
ATOM 618 C C . ARG A 1 80 ? 3.845 -8.057 -24.723 1.00 89.94 80 ARG A C 1
ATOM 620 O O . ARG A 1 80 ? 4.361 -7.855 -25.818 1.00 89.94 80 ARG A O 1
ATOM 627 N N . ASP A 1 81 ? 3.630 -7.107 -23.822 1.00 91.00 81 ASP A N 1
ATOM 628 C CA . ASP A 1 81 ? 3.947 -5.693 -24.015 1.00 91.00 81 ASP A CA 1
ATOM 629 C C . ASP A 1 81 ? 5.445 -5.403 -23.771 1.00 91.00 81 ASP A C 1
ATOM 631 O O . ASP A 1 81 ? 5.896 -4.278 -23.977 1.00 91.00 81 ASP A O 1
ATOM 635 N N . GLY A 1 82 ? 6.228 -6.402 -23.333 1.00 89.25 82 GLY A N 1
ATOM 636 C CA . GLY A 1 82 ? 7.659 -6.266 -23.057 1.00 89.25 82 GLY A CA 1
ATOM 637 C C . GLY A 1 82 ? 7.974 -5.335 -21.883 1.00 89.25 82 GLY A C 1
ATOM 638 O O . GLY A 1 82 ? 9.019 -4.690 -21.878 1.00 89.25 82 GLY A O 1
ATOM 639 N N . THR A 1 83 ? 7.070 -5.222 -20.905 1.00 92.12 83 THR A N 1
ATOM 640 C CA . THR A 1 83 ? 7.194 -4.279 -19.781 1.00 92.12 83 THR A CA 1
ATOM 641 C C . THR A 1 83 ? 7.786 -4.896 -18.517 1.00 92.12 83 THR A C 1
ATOM 643 O O . THR A 1 83 ? 8.053 -4.155 -17.573 1.00 92.12 83 THR A O 1
ATOM 646 N N . ILE A 1 84 ? 8.019 -6.211 -18.459 1.00 91.62 84 ILE A N 1
ATOM 647 C CA . ILE A 1 84 ? 8.748 -6.837 -17.343 1.00 91.62 84 ILE A CA 1
ATOM 648 C C . ILE A 1 84 ? 10.202 -6.341 -17.343 1.00 91.62 84 ILE A C 1
ATOM 650 O O . ILE A 1 84 ? 10.913 -6.492 -18.333 1.00 91.62 84 ILE A O 1
ATOM 654 N N . LEU A 1 85 ? 10.627 -5.746 -16.226 1.00 89.56 85 LEU A N 1
ATOM 655 C CA . LEU A 1 85 ? 11.992 -5.254 -16.009 1.00 89.56 85 LEU A CA 1
ATOM 656 C C . LEU A 1 85 ? 12.858 -6.260 -15.255 1.00 89.56 85 LEU A C 1
ATOM 658 O O . LEU A 1 85 ? 14.069 -6.286 -15.449 1.00 89.56 85 LEU A O 1
ATOM 662 N N . ASP A 1 86 ? 12.240 -7.045 -14.377 1.00 85.12 86 ASP A N 1
ATOM 663 C CA . ASP A 1 86 ? 12.925 -7.969 -13.487 1.00 85.12 86 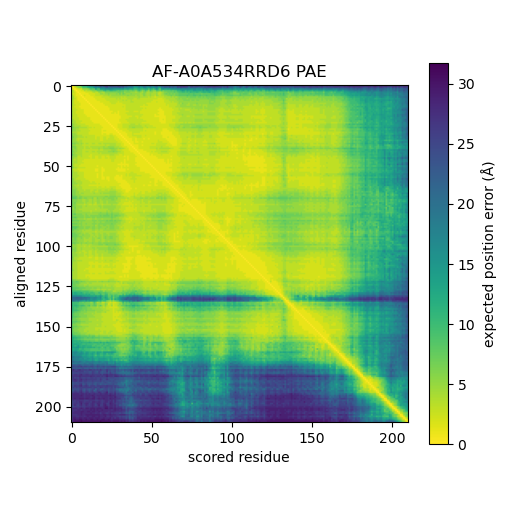ASP A CA 1
ATOM 664 C C . ASP A 1 86 ? 12.279 -9.351 -13.585 1.00 85.12 86 ASP A C 1
ATOM 666 O O . ASP A 1 86 ? 11.070 -9.504 -13.394 1.00 85.12 86 ASP A O 1
ATOM 670 N N . TRP A 1 87 ? 13.090 -10.350 -13.919 1.00 81.81 87 TRP A N 1
ATOM 671 C CA . TRP A 1 87 ? 12.676 -11.746 -14.048 1.00 81.81 87 TRP A CA 1
ATOM 672 C C . TRP A 1 87 ? 13.095 -12.595 -12.846 1.00 81.81 87 TRP A C 1
ATOM 674 O O . TRP A 1 87 ? 12.743 -13.775 -12.787 1.00 81.81 87 TRP A O 1
ATOM 684 N N . ASP A 1 88 ? 13.789 -12.009 -11.866 1.00 79.62 88 ASP A N 1
ATOM 685 C CA . ASP A 1 88 ? 14.056 -12.680 -10.606 1.00 79.62 88 ASP A CA 1
ATOM 686 C C . ASP A 1 88 ? 12.768 -12.726 -9.772 1.00 79.62 88 ASP A C 1
ATOM 688 O O . ASP A 1 88 ? 12.359 -11.758 -9.123 1.00 79.62 88 ASP A O 1
ATOM 692 N N . PHE A 1 89 ? 12.135 -13.901 -9.735 1.00 80.81 89 PHE A N 1
ATOM 693 C CA . PHE A 1 89 ? 10.931 -14.149 -8.938 1.00 80.81 89 PHE A CA 1
ATOM 694 C C . PHE A 1 89 ? 11.114 -13.903 -7.437 1.00 80.81 89 PHE A C 1
ATOM 696 O O . PHE A 1 89 ? 10.132 -13.781 -6.706 1.00 80.81 89 PHE A O 1
ATOM 703 N N . ASN A 1 90 ? 12.348 -13.764 -6.956 1.00 78.88 90 ASN A N 1
ATOM 704 C CA . ASN A 1 90 ? 12.606 -13.353 -5.584 1.00 78.88 90 ASN A CA 1
ATOM 705 C C . ASN A 1 90 ? 12.165 -11.918 -5.283 1.00 78.88 90 ASN A C 1
ATOM 707 O O . ASN A 1 90 ? 11.892 -11.622 -4.119 1.00 78.88 90 ASN A O 1
ATOM 711 N N . ASN A 1 91 ? 12.080 -11.062 -6.303 1.00 83.44 91 ASN A N 1
ATOM 712 C CA . ASN A 1 91 ? 11.621 -9.681 -6.186 1.00 83.44 91 ASN A CA 1
ATOM 713 C C . ASN A 1 91 ? 10.100 -9.554 -6.402 1.00 83.44 91 ASN A C 1
ATOM 715 O O . ASN A 1 91 ? 9.537 -8.472 -6.252 1.00 83.44 91 ASN A O 1
ATOM 719 N N . TYR A 1 92 ? 9.391 -10.659 -6.673 1.00 88.62 92 TYR A N 1
ATOM 720 C CA . TYR A 1 92 ? 7.930 -10.700 -6.841 1.00 88.62 92 TYR A CA 1
ATOM 721 C C . TYR A 1 92 ? 7.225 -10.801 -5.475 1.00 88.62 92 TYR A C 1
ATOM 723 O O . TYR A 1 92 ? 6.343 -11.626 -5.245 1.00 88.62 92 TYR A O 1
ATOM 731 N N . ASP A 1 93 ? 7.635 -9.951 -4.537 1.00 87.56 93 ASP A N 1
ATOM 732 C CA . ASP A 1 93 ? 7.211 -9.951 -3.134 1.00 87.56 93 ASP A CA 1
ATOM 733 C C . ASP A 1 93 ? 6.127 -8.905 -2.817 1.00 87.56 93 ASP A C 1
ATOM 735 O O . ASP A 1 93 ? 5.780 -8.693 -1.652 1.00 87.56 93 ASP A O 1
ATOM 739 N N . SER A 1 94 ? 5.579 -8.253 -3.850 1.00 91.50 94 SER A N 1
ATOM 740 C CA . SER A 1 94 ? 4.624 -7.140 -3.728 1.00 91.50 94 SER A CA 1
ATOM 741 C C . SER A 1 94 ? 5.176 -5.915 -2.985 1.00 91.50 94 SER A C 1
ATOM 743 O O . SER A 1 94 ? 4.409 -5.103 -2.460 1.00 91.50 94 SER A O 1
ATOM 745 N N . GLN A 1 95 ? 6.500 -5.762 -2.928 1.00 88.81 95 GLN A N 1
ATOM 746 C CA . GLN A 1 95 ? 7.184 -4.573 -2.416 1.00 88.81 95 GLN A CA 1
ATOM 747 C C . GLN A 1 95 ? 8.086 -3.916 -3.455 1.00 88.81 95 GLN A C 1
ATOM 749 O O . GLN A 1 95 ? 8.319 -2.707 -3.393 1.00 88.81 95 GLN A O 1
ATOM 754 N N . HIS A 1 96 ? 8.608 -4.715 -4.381 1.00 89.81 96 HIS A N 1
ATOM 755 C CA . HIS A 1 96 ? 9.437 -4.245 -5.474 1.00 89.81 96 HIS A CA 1
ATOM 756 C C . HIS A 1 96 ? 8.607 -4.089 -6.745 1.00 89.81 96 HIS A C 1
ATOM 758 O O . HIS A 1 96 ? 7.688 -4.859 -7.030 1.00 89.81 96 HIS A O 1
ATOM 764 N N . MET A 1 97 ? 8.943 -3.059 -7.518 1.00 93.38 97 MET A N 1
ATOM 765 C CA . MET A 1 97 ? 8.378 -2.873 -8.844 1.00 93.38 97 MET A CA 1
ATOM 766 C C . MET A 1 97 ? 9.219 -3.665 -9.843 1.00 93.38 97 MET A C 1
ATOM 768 O O . MET A 1 97 ? 10.367 -3.310 -10.101 1.00 93.38 97 MET A O 1
ATOM 772 N N . VAL A 1 98 ? 8.632 -4.732 -10.385 1.00 92.94 98 VAL A N 1
ATOM 773 C CA . VAL A 1 98 ? 9.280 -5.665 -11.328 1.00 92.94 98 VAL A CA 1
ATOM 774 C C . VAL A 1 98 ? 8.935 -5.369 -12.792 1.00 92.94 98 VAL A C 1
ATOM 776 O O . VAL A 1 98 ? 9.386 -6.063 -13.699 1.00 92.94 98 VAL A O 1
ATOM 779 N N . SER A 1 99 ? 8.124 -4.338 -13.042 1.00 92.81 99 SER A N 1
ATOM 780 C CA . SER A 1 99 ? 7.680 -3.928 -14.378 1.00 92.81 99 SER A CA 1
ATOM 781 C C . SER A 1 99 ? 7.854 -2.426 -14.602 1.00 92.81 99 SER A C 1
ATOM 783 O O . SER A 1 99 ? 7.998 -1.650 -13.659 1.00 92.81 99 SER A O 1
ATOM 785 N N . HIS A 1 100 ? 7.866 -1.999 -15.860 1.00 93.81 100 HIS A N 1
ATOM 786 C CA . HIS A 1 100 ? 8.029 -0.605 -16.236 1.00 93.81 100 HIS A CA 1
ATOM 787 C C . HIS A 1 100 ? 6.758 0.189 -15.924 1.00 93.81 100 HIS A C 1
ATOM 789 O O . HIS A 1 100 ? 5.697 -0.044 -16.508 1.00 93.81 100 HIS A O 1
ATOM 795 N N . HIS A 1 101 ? 6.877 1.185 -15.046 1.00 95.25 101 HIS A N 1
ATOM 796 C CA . HIS A 1 101 ? 5.790 2.111 -14.764 1.00 95.25 101 HIS A CA 1
ATOM 797 C C . HIS A 1 101 ? 5.802 3.278 -15.771 1.00 95.25 101 HIS A C 1
ATOM 799 O O . HIS A 1 101 ? 6.832 3.923 -15.952 1.00 95.25 101 HIS A O 1
ATOM 805 N N . PRO A 1 102 ? 4.673 3.630 -16.412 1.00 94.06 102 PRO A N 1
ATOM 806 C CA . PRO A 1 102 ? 4.664 4.601 -17.514 1.00 94.06 102 PRO A CA 1
ATOM 807 C C . PRO A 1 102 ? 4.987 6.045 -17.102 1.00 94.06 102 PRO A C 1
ATOM 809 O O . PRO A 1 102 ? 5.278 6.872 -17.961 1.00 94.06 102 PRO A O 1
ATOM 812 N N . ARG A 1 103 ? 4.875 6.378 -15.809 1.00 94.81 103 ARG A N 1
ATOM 813 C CA . ARG A 1 103 ? 4.995 7.761 -15.295 1.00 94.81 103 ARG A CA 1
ATOM 814 C C . ARG A 1 103 ? 5.914 7.919 -14.084 1.00 94.81 103 ARG A C 1
ATOM 816 O O . ARG A 1 103 ? 5.978 9.001 -13.518 1.00 94.81 103 ARG A O 1
ATOM 823 N N . MET A 1 104 ? 6.552 6.837 -13.649 1.00 96.06 104 MET A N 1
ATOM 824 C CA . MET A 1 104 ? 7.405 6.823 -12.461 1.00 96.06 104 MET A CA 1
ATOM 825 C C . MET A 1 104 ? 8.570 5.877 -12.703 1.00 96.06 104 MET A C 1
ATOM 827 O O . MET A 1 104 ? 8.434 4.860 -13.372 1.00 96.06 104 MET A O 1
ATOM 831 N N . THR A 1 105 ? 9.707 6.187 -12.116 1.00 95.50 105 THR A N 1
ATOM 832 C CA . THR A 1 105 ? 10.814 5.254 -11.959 1.00 95.50 105 THR A CA 1
ATOM 833 C C . THR A 1 105 ? 10.487 4.216 -10.882 1.00 95.50 105 THR A C 1
ATOM 835 O O . THR A 1 105 ? 9.672 4.452 -9.986 1.00 95.50 105 THR A O 1
ATOM 838 N N . THR A 1 106 ? 11.175 3.072 -10.902 1.00 93.94 106 THR A N 1
ATOM 839 C CA . THR A 1 106 ? 11.086 2.059 -9.834 1.00 93.94 106 THR A CA 1
ATOM 840 C C . THR A 1 106 ? 11.344 2.658 -8.449 1.00 93.94 106 THR A C 1
ATOM 842 O O . THR A 1 106 ? 10.649 2.330 -7.490 1.00 93.94 106 THR A O 1
ATOM 845 N N . ALA A 1 107 ? 12.303 3.584 -8.341 1.00 93.75 107 ALA A N 1
ATOM 846 C CA . ALA A 1 107 ? 12.615 4.264 -7.088 1.00 93.75 107 ALA A CA 1
ATOM 847 C C . ALA A 1 107 ? 11.453 5.139 -6.590 1.00 93.75 107 ALA A C 1
ATOM 849 O O . ALA A 1 107 ? 11.165 5.138 -5.395 1.00 93.75 107 ALA A O 1
ATOM 850 N N . GLU A 1 108 ? 10.759 5.842 -7.489 1.00 96.75 108 GLU A N 1
ATOM 851 C CA . GLU A 1 108 ? 9.580 6.647 -7.146 1.00 96.75 108 GLU A CA 1
ATOM 852 C C . GLU A 1 108 ? 8.397 5.780 -6.711 1.00 96.75 108 GLU A C 1
ATOM 854 O O . GLU A 1 108 ? 7.746 6.118 -5.727 1.00 96.75 108 GLU A O 1
ATOM 859 N N . VAL A 1 109 ? 8.151 4.636 -7.362 1.00 96.50 109 VAL A N 1
ATOM 860 C CA . VAL A 1 109 ? 7.105 3.686 -6.930 1.00 96.50 109 VAL A CA 1
ATOM 861 C C . VAL A 1 109 ? 7.405 3.163 -5.527 1.00 96.50 109 VAL A C 1
ATOM 863 O O . VAL A 1 109 ? 6.537 3.185 -4.652 1.00 96.50 109 VAL A O 1
ATOM 866 N N . VAL A 1 110 ? 8.650 2.735 -5.290 1.00 93.00 110 VAL A N 1
ATOM 867 C CA . VAL A 1 110 ? 9.087 2.271 -3.969 1.00 93.00 110 VAL A CA 1
ATOM 868 C C . VAL A 1 110 ? 8.936 3.392 -2.944 1.00 93.00 110 VAL A C 1
ATOM 870 O O . VAL A 1 110 ? 8.431 3.137 -1.854 1.00 93.00 110 VAL A O 1
ATOM 873 N N . GLN A 1 111 ? 9.314 4.628 -3.278 1.00 94.38 111 GLN A N 1
ATOM 874 C CA . GLN A 1 111 ? 9.178 5.774 -2.381 1.00 94.38 111 GLN A CA 1
ATOM 875 C C . GLN A 1 111 ? 7.710 6.101 -2.073 1.00 94.38 111 GLN A C 1
ATOM 877 O O . GLN A 1 111 ? 7.370 6.243 -0.902 1.00 94.38 111 GLN A O 1
ATOM 882 N N . ALA A 1 112 ? 6.822 6.106 -3.069 1.00 96.62 112 ALA A N 1
ATOM 883 C CA . ALA A 1 112 ? 5.387 6.297 -2.867 1.00 96.62 112 ALA A CA 1
ATOM 884 C C . ALA A 1 112 ? 4.812 5.218 -1.935 1.00 96.62 112 ALA A C 1
ATOM 886 O O . ALA A 1 112 ? 4.111 5.514 -0.964 1.00 96.62 112 ALA A O 1
ATOM 887 N N . TYR A 1 113 ? 5.181 3.959 -2.168 1.00 94.75 113 TYR A N 1
ATOM 888 C CA . TYR A 1 113 ? 4.866 2.850 -1.275 1.00 94.75 113 TYR A CA 1
ATOM 889 C C . TYR A 1 113 ? 5.373 3.099 0.158 1.00 94.75 113 TYR A C 1
ATOM 891 O O . TYR A 1 113 ? 4.642 2.872 1.130 1.00 94.75 113 TYR A O 1
ATOM 899 N N . ARG A 1 114 ? 6.594 3.636 0.311 1.00 92.50 114 ARG A N 1
ATOM 900 C CA . ARG A 1 114 ? 7.141 3.991 1.627 1.00 92.50 114 ARG A CA 1
ATOM 901 C C . ARG A 1 114 ? 6.336 5.078 2.320 1.00 92.50 114 ARG A C 1
ATOM 903 O O . ARG A 1 114 ? 6.045 4.968 3.516 1.00 92.50 114 ARG A O 1
ATOM 910 N N . ASP A 1 115 ? 5.975 6.108 1.574 1.00 94.94 115 ASP A N 1
ATOM 911 C CA . ASP A 1 115 ? 5.254 7.266 2.081 1.00 94.94 115 ASP A CA 1
ATOM 912 C C . ASP A 1 115 ? 3.839 6.899 2.529 1.00 94.94 115 ASP A C 1
ATOM 914 O O . ASP A 1 115 ? 3.357 7.443 3.526 1.00 94.94 115 ASP A O 1
ATOM 918 N N . ALA A 1 116 ? 3.210 5.906 1.893 1.00 95.69 116 ALA A N 1
ATOM 919 C CA . ALA A 1 116 ? 1.936 5.353 2.346 1.00 95.69 116 ALA A CA 1
ATOM 920 C C . ALA A 1 116 ? 2.025 4.795 3.778 1.00 95.69 116 ALA A C 1
ATOM 922 O O . ALA A 1 116 ? 1.243 5.179 4.658 1.00 95.69 116 ALA A O 1
ATOM 923 N N . TYR A 1 117 ? 3.031 3.957 4.058 1.00 93.81 117 TYR A N 1
ATOM 924 C CA . TYR A 1 117 ? 3.262 3.417 5.401 1.00 93.81 117 TYR A CA 1
ATOM 925 C C . TYR A 1 117 ? 3.631 4.507 6.411 1.00 93.81 117 TYR A C 1
ATOM 927 O O . TYR A 1 117 ? 3.051 4.552 7.502 1.00 93.81 117 TYR A O 1
ATOM 935 N N . LEU A 1 118 ? 4.561 5.403 6.061 1.00 92.94 118 LEU A N 1
ATOM 936 C CA . LEU A 1 118 ? 5.007 6.484 6.948 1.00 92.94 118 LEU A CA 1
ATOM 937 C C . LEU A 1 118 ? 3.877 7.452 7.300 1.00 92.94 118 LEU A C 1
ATOM 939 O O . LEU A 1 118 ? 3.823 7.942 8.431 1.00 92.94 118 LEU A O 1
ATOM 943 N N . THR A 1 119 ? 2.955 7.683 6.368 1.00 95.25 119 THR A N 1
ATOM 944 C CA . THR A 1 119 ? 1.792 8.550 6.561 1.00 95.25 119 THR A CA 1
ATOM 945 C C . THR A 1 119 ? 0.724 7.851 7.394 1.00 95.25 119 THR A C 1
ATOM 947 O O . THR A 1 119 ? 0.300 8.380 8.430 1.00 95.25 119 THR A O 1
ATOM 950 N N . PHE A 1 120 ? 0.318 6.634 7.016 1.00 95.06 120 PHE A N 1
ATOM 951 C CA . PHE A 1 120 ? -0.752 5.909 7.707 1.00 95.06 120 PHE A CA 1
ATOM 952 C C . PHE A 1 120 ? -0.365 5.543 9.149 1.00 95.06 120 PHE A C 1
ATOM 954 O O . PHE A 1 120 ? -1.176 5.686 10.071 1.00 95.06 120 PHE A O 1
ATOM 961 N N . TYR A 1 121 ? 0.889 5.129 9.358 1.00 93.44 121 TYR A N 1
ATOM 962 C CA . TYR A 1 121 ? 1.481 4.769 10.652 1.00 93.44 121 TYR A CA 1
ATOM 963 C C . TYR A 1 121 ? 2.445 5.854 11.174 1.00 93.44 121 TYR A C 1
ATOM 965 O O . TYR A 1 121 ? 3.428 5.568 11.866 1.00 93.44 121 TYR A O 1
ATOM 973 N N . SER A 1 122 ? 2.172 7.130 10.875 1.00 92.62 122 SER A N 1
ATOM 974 C CA . SER A 1 122 ? 2.907 8.254 11.476 1.00 92.62 122 SER A CA 1
ATOM 975 C C . SER A 1 122 ? 2.705 8.283 12.997 1.00 92.62 122 SER A C 1
ATOM 977 O O . SER A 1 122 ? 1.719 7.746 13.503 1.00 92.62 122 SER A O 1
ATOM 979 N N . GLY A 1 123 ? 3.603 8.917 13.760 1.00 89.31 123 GLY A N 1
ATOM 980 C CA . GLY A 1 123 ? 3.451 9.013 15.222 1.00 89.31 123 GLY A CA 1
ATOM 981 C C . GLY A 1 123 ? 2.140 9.691 15.626 1.00 89.31 123 GLY A C 1
ATOM 982 O O . GLY A 1 123 ? 1.399 9.168 16.456 1.00 89.31 123 GLY A O 1
ATOM 983 N N . ARG A 1 124 ? 1.795 10.791 14.942 1.00 90.44 124 ARG A N 1
ATOM 984 C CA . ARG A 1 124 ? 0.528 11.510 15.125 1.00 90.44 124 ARG A CA 1
ATOM 985 C C . ARG A 1 124 ? -0.681 10.633 14.803 1.00 90.44 124 ARG A C 1
ATOM 987 O O . ARG A 1 124 ? -1.604 10.5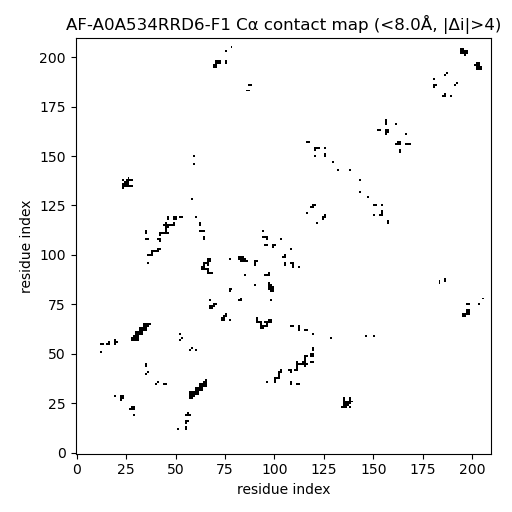68 15.607 1.00 90.44 124 ARG A O 1
ATOM 994 N N . ASN A 1 125 ? -0.691 9.961 13.650 1.00 89.44 125 ASN A N 1
ATOM 995 C CA . ASN A 1 125 ? -1.834 9.140 13.236 1.00 89.44 125 ASN A CA 1
ATOM 996 C C . ASN A 1 125 ? -1.944 7.859 14.054 1.00 89.44 125 ASN A C 1
ATOM 998 O O . ASN A 1 125 ? -3.051 7.395 14.307 1.00 89.44 125 ASN A O 1
ATOM 1002 N N . THR A 1 126 ? -0.819 7.313 14.507 1.00 86.12 126 THR A N 1
ATOM 1003 C CA . THR A 1 126 ? -0.786 6.192 15.441 1.00 86.12 126 THR A CA 1
ATOM 1004 C C . THR A 1 126 ? -1.408 6.636 16.753 1.00 86.12 126 THR A C 1
ATOM 1006 O O . THR A 1 126 ? -2.472 6.130 17.081 1.00 86.12 126 THR A O 1
ATOM 1009 N N . LEU A 1 127 ? -0.868 7.658 17.426 1.00 85.00 127 LEU A N 1
ATOM 1010 C CA . LEU A 1 127 ? -1.419 8.170 18.686 1.00 85.00 127 LEU A CA 1
ATOM 1011 C C . LEU A 1 127 ? -2.899 8.564 18.571 1.00 85.00 127 LEU A C 1
ATOM 1013 O O . LEU A 1 127 ? -3.695 8.233 19.446 1.00 85.00 127 LEU A O 1
ATOM 1017 N N . ARG A 1 128 ? -3.296 9.215 17.471 1.00 84.38 128 ARG A N 1
ATOM 1018 C CA . ARG A 1 128 ? -4.702 9.531 17.204 1.00 84.38 128 ARG A CA 1
ATOM 1019 C C . ARG A 1 128 ? -5.545 8.262 17.134 1.00 84.38 128 ARG A C 1
ATOM 1021 O O . ARG A 1 128 ? -6.505 8.166 17.884 1.00 84.38 128 ARG A O 1
ATOM 1028 N N . SER A 1 129 ? -5.179 7.296 16.285 1.00 78.62 129 SER A N 1
ATOM 1029 C CA . SER A 1 129 ? -5.895 6.018 16.171 1.00 78.62 129 SER A CA 1
ATOM 1030 C C . SER A 1 129 ? -5.994 5.316 17.517 1.00 78.62 129 SER A C 1
ATOM 1032 O O . SER A 1 129 ? -7.061 4.840 17.869 1.00 78.62 129 SER A O 1
ATOM 1034 N N . LEU A 1 130 ? -4.904 5.312 18.282 1.00 73.25 130 LEU A N 1
ATOM 1035 C CA . LEU A 1 130 ? -4.806 4.726 19.609 1.00 73.25 130 LEU A CA 1
ATOM 1036 C C . LEU A 1 130 ? -5.837 5.327 20.581 1.00 73.25 130 LEU A C 1
ATOM 1038 O O . LEU A 1 130 ? -6.626 4.604 21.186 1.00 73.25 130 LEU A O 1
ATOM 1042 N N . LEU A 1 131 ? -5.925 6.654 20.651 1.00 74.69 131 LEU A N 1
ATOM 1043 C CA . LEU A 1 131 ? -6.940 7.341 21.456 1.00 74.69 131 LEU A CA 1
ATOM 1044 C C . LEU A 1 131 ? -8.363 7.118 20.910 1.00 74.69 131 LEU A C 1
ATOM 1046 O O . LEU A 1 131 ? -9.326 7.006 21.673 1.00 74.69 131 LEU A O 1
ATOM 1050 N N . THR A 1 132 ? -8.499 6.992 19.588 1.00 68.19 132 THR A N 1
ATOM 1051 C CA . THR A 1 132 ? -9.780 6.820 18.903 1.00 68.19 132 THR A CA 1
ATOM 1052 C C . THR A 1 132 ? -10.189 5.369 18.656 1.00 68.19 132 THR A C 1
ATOM 1054 O O . THR A 1 132 ? -11.205 5.176 18.008 1.00 68.19 132 THR A O 1
ATOM 1057 N N . LEU A 1 133 ? -9.500 4.340 19.163 1.00 59.28 133 LEU A N 1
ATOM 1058 C CA . LEU A 1 133 ? -9.949 2.934 19.042 1.00 59.28 133 LEU A CA 1
ATOM 1059 C C . LEU A 1 133 ? -11.324 2.697 19.705 1.00 59.28 133 LEU A C 1
ATOM 1061 O O . LEU A 1 133 ? -11.994 1.702 19.447 1.00 59.28 133 LEU A O 1
ATOM 1065 N N . HIS A 1 134 ? -11.798 3.673 20.482 1.00 57.91 134 HIS A N 1
ATOM 1066 C CA . HIS A 1 134 ? -13.188 3.841 20.908 1.00 57.91 134 HIS A CA 1
ATOM 1067 C C . HIS A 1 134 ? -14.197 4.065 19.755 1.00 57.91 134 HIS A C 1
ATOM 1069 O O . HIS A 1 134 ? -15.398 4.040 20.005 1.00 57.91 134 HIS A O 1
ATOM 1075 N N . ARG A 1 135 ? -13.745 4.275 18.508 1.00 68.94 135 ARG A N 1
ATOM 1076 C CA . ARG A 1 135 ? -14.576 4.510 17.309 1.00 68.94 135 ARG A CA 1
ATOM 1077 C C . ARG A 1 135 ? -15.254 3.264 16.752 1.00 68.94 135 ARG A C 1
ATOM 1079 O O . ARG A 1 135 ? -16.102 3.415 15.882 1.00 68.94 135 ARG A O 1
ATOM 1086 N N . VAL A 1 136 ? -14.922 2.076 17.259 1.00 84.19 136 VAL A N 1
ATOM 1087 C CA . VAL A 1 136 ? -15.601 0.819 16.919 1.00 84.19 136 VAL A CA 1
ATOM 1088 C C . VAL A 1 136 ? -16.456 0.386 18.123 1.00 84.19 136 VAL A C 1
ATOM 1090 O O . VAL A 1 136 ? -15.957 -0.312 19.020 1.00 84.19 136 VAL A O 1
ATOM 1093 N N . PRO A 1 137 ? -17.724 0.843 18.223 1.00 82.31 137 PRO A N 1
ATOM 1094 C CA . PRO A 1 137 ? -18.623 0.452 19.303 1.00 82.31 137 PRO A CA 1
ATOM 1095 C C . PRO A 1 137 ? -18.738 -1.067 19.396 1.00 82.31 137 PRO A C 1
ATOM 1097 O O . PRO A 1 137 ? -18.902 -1.743 18.391 1.00 82.31 137 PRO A O 1
ATOM 1100 N N . GLY A 1 138 ? -18.646 -1.622 20.603 1.00 84.69 138 GLY A N 1
ATOM 1101 C CA . GLY A 1 138 ? -18.798 -3.067 20.803 1.00 84.69 138 GLY A CA 1
ATOM 1102 C C . GLY A 1 138 ? -17.601 -3.929 20.381 1.00 84.69 138 GLY A C 1
ATOM 1103 O O . GLY A 1 138 ? -17.660 -5.141 20.559 1.00 84.69 138 GLY A O 1
ATOM 1104 N N . LEU A 1 139 ? -16.495 -3.344 19.897 1.00 88.44 139 LEU A N 1
ATOM 1105 C CA . LEU A 1 139 ? -15.279 -4.110 19.602 1.00 88.44 139 LEU A CA 1
ATOM 1106 C C . LEU A 1 139 ? -14.743 -4.787 20.872 1.00 88.44 139 LEU A C 1
ATOM 1108 O O . LEU A 1 139 ? -14.436 -4.105 21.858 1.00 88.44 139 LEU A O 1
ATOM 1112 N N . GLY A 1 140 ? -14.605 -6.114 20.833 1.00 89.00 140 GLY A N 1
ATOM 1113 C CA . GLY A 1 140 ? -14.146 -6.926 21.961 1.00 89.00 140 GLY A CA 1
ATOM 1114 C C . GLY A 1 140 ? -12.748 -6.543 22.462 1.00 89.00 140 GLY A C 1
ATOM 1115 O O . GLY A 1 140 ? -11.920 -6.018 21.716 1.00 89.00 140 GLY A O 1
ATOM 1116 N N . ARG A 1 141 ? -12.459 -6.822 23.739 1.00 87.88 141 ARG A N 1
ATOM 1117 C CA . ARG A 1 141 ? -11.168 -6.478 24.372 1.00 87.88 141 ARG A CA 1
ATOM 1118 C C . ARG A 1 141 ? -9.972 -7.120 23.664 1.00 87.88 141 ARG A C 1
ATOM 1120 O O . ARG A 1 141 ? -8.980 -6.437 23.425 1.00 87.88 141 ARG A O 1
ATOM 1127 N N . GLU A 1 142 ? -10.101 -8.384 23.266 1.00 89.88 142 GLU A N 1
ATOM 1128 C CA . GLU A 1 142 ? -9.047 -9.103 22.540 1.00 89.88 142 GLU A CA 1
ATOM 1129 C C . GLU A 1 142 ? -8.785 -8.504 21.159 1.00 89.88 142 GLU A C 1
ATOM 1131 O O . GLU A 1 142 ? -7.634 -8.272 20.792 1.00 89.88 142 GLU A O 1
ATOM 1136 N N . ALA A 1 143 ? -9.846 -8.163 20.423 1.00 88.38 143 ALA A N 1
ATOM 1137 C CA . ALA A 1 143 ? -9.724 -7.516 19.121 1.00 88.38 143 ALA A CA 1
ATOM 1138 C C . ALA A 1 143 ? -9.061 -6.136 19.248 1.00 88.38 143 ALA A C 1
ATOM 1140 O O . ALA A 1 143 ? -8.134 -5.831 18.499 1.00 88.38 143 ALA A O 1
ATOM 1141 N N . ARG A 1 144 ? -9.440 -5.341 20.262 1.00 87.50 144 ARG A N 1
ATOM 1142 C CA . ARG A 1 144 ? -8.745 -4.084 20.583 1.00 87.50 144 ARG A CA 1
ATOM 1143 C C . ARG A 1 144 ? -7.260 -4.344 20.823 1.00 87.50 144 ARG A C 1
ATOM 1145 O O . ARG A 1 144 ? -6.428 -3.736 20.158 1.00 87.50 144 ARG A O 1
ATOM 1152 N N . SER A 1 145 ? -6.923 -5.257 21.733 1.00 88.56 145 SER A N 1
ATOM 1153 C CA . SER A 1 145 ? -5.534 -5.610 22.062 1.00 88.56 145 SER A CA 1
ATOM 1154 C C . SER A 1 145 ? -4.730 -6.050 20.831 1.00 88.56 145 SER A C 1
ATOM 1156 O O . SER A 1 145 ? -3.589 -5.624 20.642 1.00 88.56 145 SER A O 1
ATOM 1158 N N . ALA A 1 146 ? -5.322 -6.861 19.951 1.00 88.88 146 ALA A N 1
ATOM 1159 C CA . ALA A 1 146 ? -4.698 -7.287 18.702 1.00 88.88 146 ALA A CA 1
ATOM 1160 C C . ALA A 1 146 ? -4.416 -6.102 17.767 1.00 88.88 146 ALA A C 1
ATOM 1162 O O . ALA A 1 146 ? -3.289 -5.961 17.295 1.00 88.88 146 ALA A O 1
ATOM 1163 N N . MET A 1 147 ? -5.383 -5.203 17.571 1.00 88.62 147 MET A N 1
ATOM 1164 C CA . MET A 1 147 ? -5.201 -4.004 16.747 1.00 88.62 147 MET A CA 1
ATOM 1165 C C . MET A 1 147 ? -4.123 -3.074 17.301 1.00 88.62 147 MET A C 1
ATOM 1167 O O . MET A 1 147 ? -3.295 -2.570 16.544 1.00 88.62 147 MET A O 1
ATOM 1171 N N . TRP A 1 148 ? -4.100 -2.878 18.623 1.00 86.94 148 TRP A N 1
ATOM 1172 C CA . TRP A 1 148 ? -3.061 -2.115 19.314 1.00 86.94 148 TRP A CA 1
ATOM 1173 C C . TRP A 1 148 ? -1.673 -2.682 19.023 1.00 86.94 148 TRP A C 1
ATOM 1175 O O . TRP A 1 148 ? -0.784 -1.953 18.576 1.00 86.94 148 TRP A O 1
ATOM 1185 N N . ARG A 1 149 ? -1.497 -3.993 19.227 1.00 89.19 149 ARG A N 1
ATOM 1186 C CA . ARG A 1 149 ? -0.226 -4.678 18.967 1.00 89.19 149 ARG A CA 1
ATOM 1187 C C . ARG A 1 149 ? 0.166 -4.602 17.498 1.00 89.19 149 ARG A C 1
ATOM 1189 O O . ARG A 1 149 ? 1.315 -4.288 17.208 1.00 89.19 149 ARG A O 1
ATOM 1196 N N . GLN A 1 150 ? -0.770 -4.829 16.579 1.00 89.50 150 GLN A N 1
ATOM 1197 C CA . GLN A 1 150 ? -0.493 -4.787 15.145 1.00 89.50 150 GLN A CA 1
ATOM 1198 C C . GLN A 1 150 ? -0.097 -3.383 14.690 1.00 89.50 150 GLN A C 1
ATOM 1200 O O . GLN A 1 150 ? 0.896 -3.221 13.988 1.00 89.50 150 GLN A O 1
ATOM 1205 N N . ARG A 1 151 ? -0.803 -2.344 15.145 1.00 89.38 151 ARG A N 1
ATOM 1206 C CA . ARG A 1 151 ? -0.485 -0.957 14.793 1.00 89.38 151 ARG A CA 1
ATOM 1207 C C . ARG A 1 151 ? 0.854 -0.505 15.378 1.00 89.38 151 ARG A C 1
ATOM 1209 O O . ARG A 1 151 ? 1.635 0.119 14.664 1.00 89.38 151 ARG A O 1
ATOM 1216 N N . ALA A 1 152 ? 1.151 -0.868 16.628 1.00 88.62 152 ALA A N 1
ATOM 1217 C CA . ALA A 1 152 ? 2.456 -0.618 17.243 1.00 88.62 152 ALA A CA 1
ATOM 1218 C C . ALA A 1 152 ? 3.585 -1.363 16.512 1.00 88.62 152 ALA A C 1
ATOM 1220 O O . ALA A 1 152 ? 4.648 -0.796 16.257 1.00 88.62 152 ALA A O 1
ATOM 1221 N N . TYR A 1 153 ? 3.339 -2.613 16.116 1.00 89.38 153 TYR A N 1
ATOM 1222 C CA . TYR A 1 153 ? 4.293 -3.400 15.349 1.00 89.38 153 TYR A CA 1
ATOM 1223 C C . TYR A 1 153 ? 4.548 -2.803 13.961 1.00 89.38 153 TYR A C 1
ATOM 1225 O O . TYR A 1 153 ? 5.702 -2.679 13.570 1.00 89.38 153 TYR A O 1
ATOM 1233 N N . TYR A 1 154 ? 3.516 -2.353 13.245 1.00 89.62 154 TYR A N 1
ATOM 1234 C CA . TYR A 1 154 ? 3.677 -1.719 11.931 1.00 89.62 154 TYR A CA 1
ATOM 1235 C C . TYR A 1 154 ? 4.425 -0.383 12.045 1.00 89.62 154 TYR A C 1
ATOM 1237 O O . TYR A 1 154 ? 5.320 -0.110 11.246 1.00 89.62 154 TYR A O 1
ATOM 1245 N N . TYR A 1 155 ? 4.132 0.404 13.087 1.00 88.19 155 TYR A N 1
ATOM 1246 C CA . TYR A 1 155 ? 4.872 1.625 13.417 1.00 88.19 155 TYR A CA 1
ATOM 1247 C C . TYR A 1 155 ? 6.372 1.359 13.636 1.00 88.19 155 TYR A C 1
ATOM 1249 O O . TYR A 1 155 ? 7.208 2.126 13.144 1.00 88.19 155 TYR A O 1
ATOM 1257 N N . TYR A 1 156 ? 6.705 0.293 14.375 1.00 87.69 156 TYR A N 1
ATOM 1258 C CA . TYR A 1 156 ? 8.080 -0.122 14.663 1.00 87.69 156 TYR A CA 1
ATOM 1259 C C . TYR A 1 156 ? 8.780 -0.712 13.436 1.00 87.69 156 TYR A C 1
ATOM 1261 O O . TYR A 1 156 ? 9.864 -0.257 13.081 1.00 87.69 156 TYR A O 1
ATOM 1269 N N . SER A 1 157 ? 8.168 -1.710 12.792 1.00 85.88 157 SER A N 1
ATOM 1270 C CA . SER A 1 157 ? 8.771 -2.508 11.719 1.00 85.88 157 SER A CA 1
ATOM 1271 C C . SER A 1 157 ? 9.255 -1.609 10.589 1.00 85.88 157 SER A C 1
ATOM 1273 O O . SER A 1 157 ? 10.422 -1.667 10.201 1.00 85.88 157 SER A O 1
ATOM 1275 N N . TYR A 1 158 ? 8.405 -0.666 10.180 1.00 79.69 158 TYR A N 1
ATOM 1276 C CA . TYR A 1 158 ? 8.726 0.244 9.093 1.00 79.69 158 TYR A CA 1
ATOM 1277 C C . TYR A 1 158 ? 9.888 1.195 9.430 1.00 79.69 158 TYR A C 1
ATOM 1279 O O . TYR A 1 158 ? 10.762 1.443 8.604 1.00 79.69 158 TYR A O 1
ATOM 1287 N N . ARG A 1 159 ? 9.968 1.669 10.682 1.00 81.00 159 ARG A N 1
ATOM 1288 C CA . ARG A 1 159 ? 11.100 2.481 11.177 1.00 81.00 159 ARG A CA 1
ATOM 1289 C C . ARG A 1 159 ? 12.380 1.678 11.346 1.00 81.00 159 ARG A C 1
ATOM 1291 O O . ARG A 1 159 ? 13.466 2.224 11.207 1.00 81.00 159 ARG A O 1
ATOM 1298 N N . ALA A 1 160 ? 12.254 0.388 11.626 1.00 81.50 160 ALA A N 1
ATOM 1299 C CA . ALA A 1 160 ? 13.371 -0.539 11.662 1.00 81.50 160 ALA A CA 1
ATOM 1300 C C . ALA A 1 160 ? 13.840 -0.960 10.253 1.00 81.50 160 ALA A C 1
ATOM 1302 O O . ALA A 1 160 ? 14.695 -1.839 10.149 1.00 81.50 160 ALA A O 1
ATOM 1303 N N . GLY A 1 161 ? 13.277 -0.369 9.187 1.00 77.69 161 GLY A N 1
ATOM 1304 C CA . GLY A 1 161 ? 13.613 -0.672 7.795 1.00 77.69 161 GLY A CA 1
ATOM 1305 C C . GLY A 1 161 ? 1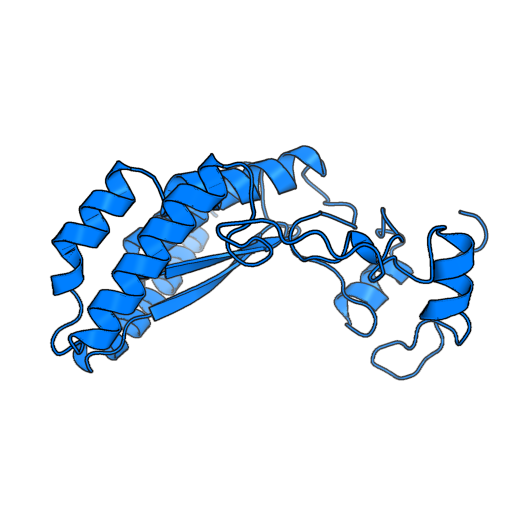3.093 -2.029 7.326 1.00 77.69 161 GLY A C 1
ATOM 1306 O O . GLY A 1 161 ? 13.666 -2.620 6.416 1.00 77.69 161 GLY A O 1
ATOM 1307 N N . ARG A 1 162 ? 12.049 -2.561 7.971 1.00 79.50 162 ARG A N 1
ATOM 1308 C CA . ARG A 1 162 ? 11.474 -3.875 7.672 1.00 79.50 162 ARG A CA 1
ATOM 1309 C C . ARG A 1 162 ? 10.028 -3.742 7.223 1.00 79.50 162 ARG A C 1
ATOM 1311 O O . ARG A 1 162 ? 9.274 -2.904 7.716 1.00 79.50 162 ARG A O 1
ATOM 1318 N N . HIS A 1 163 ? 9.621 -4.619 6.314 1.00 77.81 163 HIS A N 1
ATOM 1319 C CA . HIS A 1 163 ? 8.213 -4.740 5.980 1.00 77.81 163 HIS A CA 1
ATOM 1320 C C . HIS A 1 163 ? 7.449 -5.415 7.123 1.00 77.81 163 HIS A C 1
ATOM 1322 O O . HIS A 1 163 ? 7.861 -6.491 7.564 1.00 77.81 163 HIS A O 1
ATOM 1328 N N . PRO A 1 164 ? 6.320 -4.859 7.589 1.00 79.81 164 PRO A N 1
ATOM 1329 C CA . PRO A 1 164 ? 5.523 -5.486 8.637 1.00 79.81 164 PRO A CA 1
ATOM 1330 C C . PRO A 1 164 ? 4.933 -6.855 8.277 1.00 79.81 164 PRO A C 1
ATOM 1332 O O . PRO A 1 164 ? 4.568 -7.580 9.190 1.00 79.81 164 PRO A O 1
ATOM 1335 N N . MET A 1 165 ? 4.814 -7.240 7.003 1.00 78.50 165 MET A N 1
ATOM 1336 C CA . MET A 1 165 ? 4.261 -8.564 6.660 1.00 78.50 165 MET A CA 1
ATOM 1337 C C . MET A 1 165 ? 5.310 -9.619 6.297 1.00 78.50 165 MET A C 1
ATOM 1339 O O . MET A 1 165 ? 4.985 -10.799 6.288 1.00 78.50 165 MET A O 1
ATOM 1343 N N . LEU A 1 166 ? 6.551 -9.216 6.006 1.00 72.19 166 LEU A N 1
ATOM 1344 C CA . LEU A 1 166 ? 7.637 -10.143 5.642 1.00 72.19 166 LEU A CA 1
ATOM 1345 C C . LEU A 1 166 ? 8.699 -10.256 6.742 1.00 72.19 166 LEU A C 1
ATOM 1347 O O . LEU A 1 166 ? 9.444 -11.231 6.809 1.00 72.19 166 LEU A O 1
ATOM 1351 N N . GLY A 1 167 ? 8.773 -9.256 7.620 1.00 70.81 167 GLY A N 1
ATOM 1352 C CA . GLY A 1 167 ? 9.635 -9.266 8.788 1.00 70.81 167 GLY A CA 1
ATOM 1353 C C . GLY A 1 167 ? 8.936 -9.829 10.021 1.00 70.81 167 GLY A C 1
ATOM 1354 O O . GLY A 1 167 ? 7.717 -9.846 10.126 1.00 70.81 167 GLY A O 1
ATOM 1355 N N . GLY A 1 168 ? 9.738 -10.242 10.998 1.00 77.19 168 GLY A N 1
ATOM 1356 C CA . GLY A 1 168 ? 9.306 -10.411 12.384 1.00 77.19 168 GLY A CA 1
ATOM 1357 C C . GLY A 1 168 ? 9.905 -9.322 13.273 1.00 77.19 168 GLY A C 1
ATOM 1358 O O . GLY A 1 168 ? 10.561 -8.396 12.795 1.00 77.19 168 GLY A O 1
ATOM 1359 N N . ILE A 1 169 ? 9.725 -9.453 14.588 1.00 76.19 169 ILE A N 1
ATOM 1360 C CA . ILE A 1 169 ? 10.471 -8.640 15.567 1.00 76.19 169 ILE A CA 1
ATOM 1361 C C . ILE A 1 169 ? 11.964 -9.003 15.513 1.00 76.19 169 ILE A C 1
ATOM 1363 O O . ILE A 1 169 ? 12.828 -8.132 15.582 1.00 76.19 169 ILE A O 1
ATOM 1367 N N . TRP A 1 170 ? 12.262 -10.289 15.311 1.00 74.69 170 TRP A N 1
ATOM 1368 C CA . TRP A 1 170 ? 13.615 -10.811 15.160 1.00 74.69 170 TRP A CA 1
ATOM 1369 C C . TRP A 1 170 ? 13.742 -11.590 13.859 1.00 74.69 170 TRP A C 1
ATOM 1371 O O . TRP A 1 170 ? 12.870 -12.385 13.507 1.00 74.69 170 TRP A O 1
ATOM 1381 N N . GLN A 1 171 ? 14.855 -11.390 13.157 1.00 69.75 171 GLN A N 1
ATOM 1382 C CA . GLN A 1 171 ? 15.182 -12.191 11.987 1.00 69.75 171 GLN A CA 1
ATOM 1383 C C . GLN A 1 171 ? 15.806 -13.509 12.448 1.00 69.75 171 GLN A C 1
ATOM 1385 O O . GLN A 1 171 ? 16.928 -13.535 12.956 1.00 69.75 171 GLN A O 1
ATOM 1390 N N . ARG A 1 172 ? 15.091 -14.617 12.253 1.00 71.44 172 ARG A N 1
ATOM 1391 C CA . ARG A 1 172 ? 15.643 -15.952 12.478 1.00 71.44 172 ARG A CA 1
ATOM 1392 C C . ARG A 1 172 ? 16.401 -16.380 11.224 1.00 71.44 172 ARG A C 1
ATOM 1394 O O . ARG A 1 172 ? 15.795 -16.631 10.189 1.00 71.44 172 ARG A O 1
ATOM 1401 N N . ARG A 1 173 ? 17.732 -16.437 11.299 1.00 68.94 173 ARG A N 1
ATOM 1402 C CA . ARG A 1 173 ? 18.555 -16.981 10.209 1.00 68.94 173 ARG A CA 1
ATOM 1403 C C . ARG A 1 173 ? 18.397 -18.501 10.198 1.00 68.94 173 ARG A C 1
ATOM 1405 O O . ARG A 1 173 ? 18.588 -19.135 11.231 1.00 68.94 173 ARG A O 1
ATOM 1412 N N . LEU A 1 174 ? 18.046 -19.069 9.048 1.00 72.12 174 LEU A N 1
ATOM 1413 C CA . LEU A 1 174 ? 17.951 -20.513 8.833 1.00 72.12 174 LEU A CA 1
ATOM 1414 C C . LEU A 1 174 ? 19.064 -20.920 7.855 1.00 72.12 174 LEU A C 1
ATOM 1416 O O . LEU A 1 174 ? 18.882 -20.780 6.649 1.00 72.12 174 LEU A O 1
ATOM 1420 N N . PRO A 1 175 ? 20.230 -21.384 8.346 1.00 59.38 175 PRO A N 1
ATOM 1421 C CA . PRO A 1 175 ? 21.399 -21.659 7.506 1.00 59.38 175 PRO A CA 1
ATOM 1422 C C . PRO A 1 175 ? 21.155 -22.698 6.403 1.00 59.38 175 PRO A C 1
ATOM 1424 O O . PRO A 1 175 ? 21.803 -22.628 5.364 1.00 59.38 175 PRO A O 1
ATOM 1427 N N . GLY A 1 176 ? 20.219 -23.629 6.625 1.00 64.44 176 GLY A N 1
ATOM 1428 C CA . GLY A 1 176 ? 19.814 -24.657 5.660 1.00 64.44 176 GLY A CA 1
ATOM 1429 C C . GLY A 1 176 ? 18.627 -24.277 4.771 1.00 64.44 176 GLY A C 1
ATOM 1430 O O . GLY A 1 176 ? 18.301 -25.029 3.866 1.00 64.44 176 GLY A O 1
ATOM 1431 N N . ALA A 1 177 ? 17.992 -23.122 4.990 1.00 62.03 177 ALA A N 1
ATOM 1432 C CA . ALA A 1 177 ? 16.932 -22.607 4.119 1.00 62.03 177 ALA A CA 1
ATOM 1433 C C . ALA A 1 177 ? 17.529 -21.695 3.032 1.00 62.03 177 ALA A C 1
ATOM 1435 O O . ALA A 1 177 ? 17.082 -20.565 2.832 1.00 62.03 177 ALA A O 1
ATOM 1436 N N . ARG A 1 178 ? 18.609 -22.151 2.387 1.00 55.56 178 ARG A N 1
ATOM 1437 C CA . ARG A 1 178 ? 19.135 -21.493 1.186 1.00 55.56 178 ARG A CA 1
ATOM 1438 C C . ARG A 1 178 ? 18.292 -21.951 -0.001 1.00 55.56 178 ARG A C 1
ATOM 1440 O O . ARG A 1 178 ? 17.928 -23.119 -0.071 1.00 55.56 178 ARG A O 1
ATOM 1447 N N . ARG A 1 179 ? 17.947 -21.015 -0.885 1.00 60.75 179 ARG A N 1
ATOM 1448 C CA . ARG A 1 179 ? 17.181 -21.296 -2.106 1.00 60.75 179 ARG A CA 1
ATOM 1449 C C . ARG A 1 179 ? 17.961 -22.282 -2.982 1.00 60.75 179 ARG A C 1
ATOM 1451 O O . ARG A 1 179 ? 19.185 -22.196 -3.037 1.00 60.75 179 ARG A O 1
ATOM 1458 N N . GLU A 1 180 ? 17.250 -23.184 -3.653 1.00 56.53 180 GLU A N 1
ATOM 1459 C CA . GLU A 1 180 ? 17.840 -24.141 -4.606 1.00 56.53 180 GLU A CA 1
ATOM 1460 C C . GLU A 1 180 ? 18.310 -23.469 -5.904 1.00 56.53 180 GLU A C 1
ATOM 1462 O O . GLU A 1 180 ? 19.129 -24.025 -6.623 1.00 56.53 180 GLU A O 1
ATOM 1467 N N . VAL A 1 181 ? 17.821 -22.258 -6.173 1.00 56.28 181 VAL A N 1
ATOM 1468 C CA . VAL A 1 181 ? 18.040 -21.512 -7.411 1.00 56.28 181 VAL A CA 1
ATOM 1469 C C . VAL A 1 181 ? 18.607 -20.137 -7.057 1.00 56.28 181 VAL A C 1
ATOM 1471 O O . VAL A 1 181 ? 18.015 -19.424 -6.238 1.00 56.28 181 VAL A O 1
ATOM 1474 N N . LEU A 1 182 ? 19.760 -19.782 -7.632 1.00 54.47 182 LEU A N 1
ATOM 1475 C CA . LEU A 1 182 ? 20.499 -18.552 -7.312 1.00 54.47 182 LEU A CA 1
ATOM 1476 C C . LEU A 1 182 ? 20.682 -17.622 -8.516 1.00 54.47 182 LEU A C 1
ATOM 1478 O O . LEU A 1 182 ? 20.994 -16.451 -8.314 1.00 54.47 182 LEU A O 1
ATOM 1482 N N . THR A 1 183 ? 20.502 -18.126 -9.737 1.00 58.28 183 THR A N 1
ATOM 1483 C CA . THR A 1 183 ? 20.699 -17.360 -10.974 1.00 58.28 183 THR A CA 1
ATOM 1484 C C . THR A 1 183 ? 19.422 -17.281 -11.807 1.00 58.28 183 THR A C 1
ATOM 1486 O O . THR A 1 183 ? 18.597 -18.196 -11.776 1.00 58.28 183 THR A O 1
ATOM 1489 N N . ASP A 1 184 ? 19.275 -16.211 -12.591 1.00 54.41 184 ASP A N 1
ATOM 1490 C CA . ASP A 1 184 ? 18.125 -16.008 -13.486 1.00 54.41 184 ASP A CA 1
ATOM 1491 C C . ASP A 1 184 ? 17.984 -17.142 -14.513 1.00 54.41 184 ASP A C 1
ATOM 1493 O O . ASP A 1 184 ? 16.876 -17.503 -14.907 1.00 54.41 184 ASP A O 1
ATOM 1497 N N . GLU A 1 185 ? 19.099 -17.757 -14.916 1.00 60.28 185 GLU A N 1
ATOM 1498 C CA . GLU A 1 185 ? 19.127 -18.870 -15.867 1.00 60.28 185 GLU A CA 1
ATOM 1499 C C . GLU A 1 185 ? 18.607 -20.173 -15.235 1.00 60.28 185 GLU A C 1
ATOM 1501 O O . GLU A 1 185 ? 17.757 -20.857 -15.815 1.00 60.28 185 GLU A O 1
ATOM 1506 N N . GLU A 1 186 ? 19.024 -20.473 -13.999 1.00 60.91 186 GLU A N 1
ATOM 1507 C CA . GLU A 1 186 ? 18.46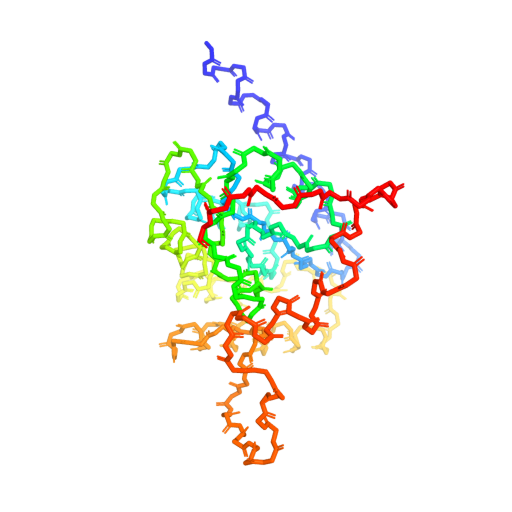3 -21.575 -13.210 1.00 60.91 186 GLU A CA 1
ATOM 1508 C C . GLU A 1 186 ? 16.984 -21.319 -12.888 1.00 60.91 186 GLU A C 1
ATOM 1510 O O . GLU A 1 186 ? 16.175 -22.242 -12.962 1.00 60.91 186 GLU A O 1
ATOM 1515 N N . ALA A 1 187 ? 16.602 -20.076 -12.574 1.00 59.62 187 ALA A N 1
ATOM 1516 C CA . ALA A 1 187 ? 15.219 -19.700 -12.279 1.00 59.62 187 ALA A CA 1
ATOM 1517 C C . ALA A 1 187 ? 14.331 -19.849 -13.511 1.00 59.62 187 ALA A C 1
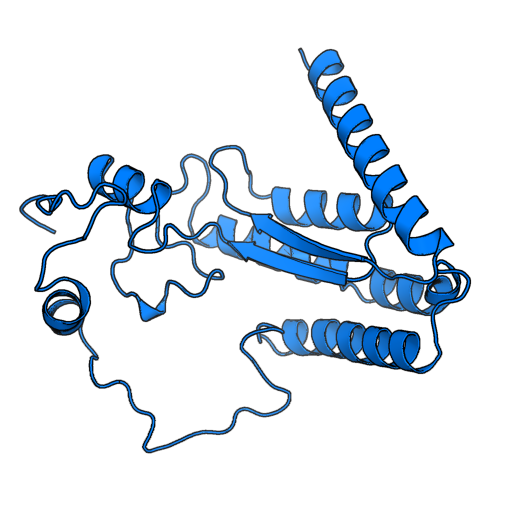ATOM 1519 O O . ALA A 1 187 ? 13.219 -20.371 -13.419 1.00 59.62 187 ALA A O 1
ATOM 1520 N N . ARG A 1 188 ? 14.846 -19.477 -14.684 1.00 57.09 188 ARG A N 1
ATOM 1521 C CA . ARG A 1 188 ? 14.174 -19.677 -15.964 1.00 57.09 188 ARG A CA 1
ATOM 1522 C C . ARG A 1 188 ? 13.984 -21.161 -16.264 1.00 57.09 188 ARG A C 1
ATOM 1524 O O . ARG A 1 188 ? 12.890 -21.551 -16.650 1.00 57.09 188 ARG A O 1
ATOM 1531 N N . GLY A 1 189 ? 14.988 -22.008 -16.042 1.00 60.22 189 GLY A N 1
ATOM 1532 C CA . GLY A 1 189 ? 14.836 -23.459 -16.193 1.00 60.22 189 GLY A CA 1
ATOM 1533 C C . GLY A 1 189 ? 13.861 -24.072 -15.179 1.00 60.22 189 GLY A C 1
ATOM 1534 O O . GLY A 1 189 ? 13.014 -24.886 -15.542 1.00 60.22 189 GLY A O 1
ATOM 1535 N N . HIS A 1 190 ? 13.941 -23.651 -13.919 1.00 56.41 190 HIS A N 1
ATOM 1536 C CA . HIS A 1 190 ? 13.208 -24.248 -12.804 1.00 56.41 190 HIS A CA 1
ATOM 1537 C C . HIS A 1 190 ? 11.739 -23.801 -12.729 1.00 56.41 190 HIS A C 1
ATOM 1539 O O . HIS A 1 190 ? 10.856 -24.621 -12.486 1.00 56.41 190 HIS A O 1
ATOM 1545 N N . TYR A 1 191 ? 11.457 -22.513 -12.942 1.00 55.94 191 TYR A N 1
ATOM 1546 C CA . TYR A 1 191 ? 10.104 -21.947 -12.863 1.00 55.94 191 TYR A CA 1
ATOM 1547 C C . TYR A 1 191 ? 9.438 -21.790 -14.233 1.00 55.94 191 TYR A C 1
ATOM 1549 O O . TYR A 1 191 ? 8.215 -21.870 -14.322 1.00 55.94 191 TYR A O 1
ATOM 1557 N N . LEU A 1 192 ? 10.220 -21.594 -15.301 1.00 57.03 192 LEU A N 1
ATOM 1558 C CA . LEU A 1 192 ? 9.714 -21.325 -16.654 1.00 57.03 192 LEU A CA 1
ATOM 1559 C C . LEU A 1 192 ? 10.083 -22.410 -17.678 1.00 57.03 192 LEU A C 1
ATOM 1561 O O . LEU A 1 192 ? 9.710 -22.283 -18.844 1.00 57.03 192 LEU A O 1
ATOM 1565 N N . GLY A 1 193 ? 10.775 -23.489 -17.287 1.00 52.53 193 GLY A N 1
ATOM 1566 C CA . GLY A 1 193 ? 11.235 -24.545 -18.202 1.00 52.53 193 GLY A CA 1
ATOM 1567 C C . GLY A 1 193 ? 10.106 -25.325 -18.885 1.00 52.53 193 GLY A C 1
ATOM 1568 O O . GLY A 1 193 ? 10.319 -25.938 -19.929 1.00 52.53 193 GLY A O 1
ATOM 1569 N N . GLY A 1 194 ? 8.885 -25.255 -18.343 1.00 53.72 194 GLY A N 1
ATOM 1570 C CA . GLY A 1 194 ? 7.662 -25.747 -18.990 1.00 53.72 194 GLY A CA 1
ATOM 1571 C C . GLY A 1 194 ? 6.996 -24.753 -19.958 1.00 53.72 194 GLY A C 1
ATOM 1572 O O . GLY A 1 194 ? 6.012 -25.112 -20.609 1.00 53.72 194 GLY A O 1
ATOM 1573 N N . GLY A 1 195 ? 7.524 -23.529 -20.065 1.00 54.16 195 GLY A N 1
ATOM 1574 C CA . GLY A 1 195 ? 6.871 -22.344 -20.629 1.00 54.16 195 GLY A CA 1
ATOM 1575 C C . GLY A 1 195 ? 6.095 -21.546 -19.571 1.00 54.16 195 GLY A C 1
ATOM 1576 O O . GLY A 1 195 ? 5.685 -22.095 -18.551 1.00 54.16 195 GLY A O 1
ATOM 1577 N N . ILE A 1 196 ? 5.871 -20.247 -19.813 1.00 53.50 196 ILE A N 1
ATOM 1578 C CA . ILE A 1 196 ? 4.906 -19.457 -19.030 1.00 53.50 196 ILE A CA 1
ATOM 1579 C C . ILE A 1 196 ? 3.515 -19.970 -19.403 1.00 53.50 196 ILE A C 1
ATOM 1581 O O . ILE A 1 196 ? 3.107 -19.887 -20.564 1.00 53.50 196 ILE A O 1
ATOM 1585 N N . VAL A 1 197 ? 2.812 -20.546 -18.431 1.00 48.50 197 VAL A N 1
ATOM 1586 C CA . VAL A 1 197 ? 1.403 -20.910 -18.580 1.00 48.50 197 VAL A CA 1
ATOM 1587 C C . VAL A 1 197 ? 0.612 -19.610 -18.504 1.00 48.50 197 VAL A C 1
ATOM 1589 O O . VAL A 1 197 ? 0.528 -19.017 -17.429 1.00 48.50 197 VAL A O 1
ATOM 1592 N N . SER A 1 198 ? 0.084 -19.146 -19.640 1.00 50.59 198 SER A N 1
ATOM 1593 C CA . SER A 1 198 ? -0.861 -18.030 -19.633 1.00 50.59 198 SER A CA 1
ATOM 1594 C C . SER A 1 198 ? -2.117 -18.400 -18.843 1.00 50.59 198 SER A C 1
ATOM 1596 O O . SER A 1 198 ? -2.412 -19.585 -18.652 1.00 50.59 198 SER A O 1
ATOM 1598 N N . ALA A 1 199 ? -2.910 -17.408 -18.445 1.00 47.88 199 ALA A N 1
ATOM 1599 C CA . ALA A 1 199 ? -4.211 -17.628 -17.810 1.00 47.88 199 ALA A CA 1
ATOM 1600 C C . ALA A 1 199 ? -5.161 -18.509 -18.664 1.00 47.88 199 ALA A C 1
ATOM 1602 O O . ALA A 1 199 ? -6.058 -19.160 -18.130 1.00 47.88 199 ALA A O 1
ATOM 1603 N N . GLU A 1 200 ? -4.930 -18.586 -19.980 1.00 47.09 200 GLU A N 1
ATOM 1604 C CA . GLU A 1 200 ? -5.672 -19.416 -20.942 1.00 47.09 200 GLU A CA 1
ATOM 1605 C C . GLU A 1 200 ? -4.999 -20.776 -21.239 1.00 47.09 200 GLU A C 1
ATOM 1607 O O . GLU A 1 200 ? -5.457 -21.528 -22.098 1.00 47.09 200 GLU A O 1
ATOM 1612 N N . GLY A 1 201 ? -3.896 -21.115 -20.563 1.00 45.06 201 GLY A N 1
ATOM 1613 C CA . GLY A 1 201 ? -3.120 -22.333 -20.826 1.00 45.06 201 GLY A CA 1
ATOM 1614 C C . GLY A 1 201 ? -2.263 -22.272 -22.098 1.00 45.06 201 GLY A C 1
ATOM 1615 O O . GLY A 1 201 ? -1.694 -23.285 -22.516 1.00 45.06 201 GLY A O 1
ATOM 1616 N N . VAL A 1 202 ? -2.145 -21.096 -22.719 1.00 42.72 202 VAL A N 1
ATOM 1617 C CA . VAL A 1 202 ? -1.343 -20.865 -23.924 1.00 42.72 202 VAL A CA 1
ATOM 1618 C C . VAL A 1 202 ? 0.105 -20.626 -23.511 1.00 42.72 202 VAL A C 1
ATOM 1620 O O . VAL A 1 202 ? 0.410 -19.747 -22.709 1.00 42.72 202 VAL A O 1
ATOM 1623 N N . ARG A 1 203 ? 1.023 -21.412 -24.077 1.00 52.09 203 ARG A N 1
ATOM 1624 C CA . ARG A 1 203 ? 2.463 -21.221 -23.878 1.00 52.09 203 ARG A CA 1
ATOM 1625 C C . ARG A 1 203 ? 2.890 -19.954 -24.612 1.00 52.09 203 ARG A C 1
ATOM 1627 O O . ARG A 1 203 ? 3.019 -19.969 -25.836 1.00 52.09 203 ARG A O 1
ATOM 1634 N N . LEU A 1 204 ? 3.090 -18.861 -23.882 1.00 47.12 204 LEU A N 1
ATOM 1635 C CA . LEU A 1 204 ? 3.644 -17.640 -24.460 1.00 47.12 204 LEU A CA 1
ATOM 1636 C C . LEU A 1 204 ? 5.130 -17.873 -24.764 1.00 47.12 204 LEU A C 1
ATOM 1638 O O . LEU A 1 204 ? 5.915 -18.225 -23.882 1.00 47.12 204 LEU A O 1
ATOM 1642 N N . GLY A 1 205 ? 5.506 -17.722 -26.035 1.00 46.09 205 GLY A N 1
ATOM 1643 C CA . GLY A 1 205 ? 6.906 -17.719 -26.444 1.00 46.09 205 GLY A CA 1
ATOM 1644 C C . GLY A 1 205 ? 7.590 -16.476 -25.888 1.00 46.09 205 GLY A C 1
ATOM 1645 O O . GLY A 1 205 ? 7.122 -15.363 -26.114 1.00 46.09 205 GLY A O 1
ATOM 1646 N N . MET A 1 206 ? 8.681 -16.667 -25.148 1.00 47.03 206 MET A N 1
ATOM 1647 C CA . MET A 1 206 ? 9.497 -15.556 -24.660 1.00 47.03 206 MET A CA 1
ATOM 1648 C C . MET A 1 206 ? 10.070 -14.765 -25.848 1.00 47.03 206 MET A C 1
ATOM 1650 O O . MET A 1 206 ? 10.505 -15.396 -26.818 1.00 47.03 206 MET A O 1
ATOM 1654 N N . PRO A 1 207 ? 10.122 -13.421 -25.791 1.00 45.50 207 PRO A N 1
ATOM 1655 C CA . PRO A 1 207 ? 10.818 -12.639 -26.805 1.00 45.50 207 PRO A CA 1
ATOM 1656 C C . PRO A 1 207 ? 12.280 -13.097 -26.905 1.00 45.50 207 PRO A C 1
ATOM 1658 O O . PRO A 1 207 ? 12.951 -13.353 -25.902 1.00 45.50 207 PRO A O 1
ATOM 1661 N N . ALA A 1 208 ? 12.753 -13.272 -28.138 1.00 38.53 208 ALA A N 1
ATOM 1662 C CA . ALA A 1 208 ? 14.112 -13.709 -28.410 1.00 38.53 208 ALA A CA 1
ATOM 1663 C C . ALA A 1 208 ? 15.092 -12.563 -28.119 1.00 38.53 208 ALA A C 1
ATOM 1665 O O . ALA A 1 208 ? 15.071 -11.550 -28.812 1.00 38.53 208 ALA A O 1
ATOM 1666 N N . GLY A 1 209 ? 15.959 -12.755 -27.122 1.00 51.34 209 GLY A N 1
ATOM 1667 C CA . GLY A 1 209 ? 17.051 -11.838 -26.789 1.00 51.34 209 GLY A CA 1
ATOM 1668 C C . GLY A 1 209 ? 16.708 -10.853 -25.672 1.00 51.34 209 GLY A C 1
ATOM 1669 O O . GLY A 1 209 ? 16.275 -9.736 -25.939 1.00 51.34 209 GLY A O 1
ATOM 1670 N N . ALA A 1 210 ? 16.957 -11.278 -24.435 1.00 35.53 210 ALA A N 1
ATOM 1671 C CA . ALA A 1 210 ? 17.220 -10.431 -23.276 1.00 35.53 210 ALA A CA 1
ATOM 1672 C C . ALA A 1 210 ? 18.432 -11.031 -22.562 1.00 35.53 210 ALA A C 1
ATOM 1674 O O . ALA A 1 210 ? 18.449 -12.283 -22.452 1.00 35.53 210 ALA A O 1
#

Nearest PDB structures (foldseek):
  9ccb-assembly1_A  TM=4.869E-01  e=1.222E-02  Methanothermobacter marburgensis
  7ehv-assembly1_A  TM=3.363E-01  e=4.386E-01  Homo sapiens

Solvent-accessible surface area (backbone atoms only — not comparable to full-atom values): 12004 Å² total; per-residue (Å²): 117,64,70,62,52,52,50,51,50,51,52,52,49,51,53,49,26,50,54,42,49,58,37,15,73,69,25,37,85,45,73,44,82,46,77,41,64,52,75,91,46,53,64,61,43,23,40,54,50,24,53,47,42,55,71,37,57,51,74,42,77,46,79,32,29,56,55,63,48,88,52,33,67,61,22,51,48,30,59,73,72,64,32,60,74,52,83,54,70,85,49,70,70,34,62,39,63,38,50,69,50,86,69,47,54,61,67,41,45,44,45,13,54,48,37,18,52,52,51,49,45,21,72,68,46,39,53,49,47,64,74,44,60,74,71,32,49,81,46,48,70,66,59,50,53,50,52,52,52,51,52,53,45,43,40,46,28,51,73,72,76,33,53,63,87,82,45,66,99,63,88,81,85,56,90,83,73,63,74,97,58,89,46,66,67,52,41,42,51,73,73,34,60,87,41,50,51,33,72,84,67,48,67,58,79,75,82,86,84,130

pLDDT: mean 82.76, std 15.67, range [35.53, 97.31]

Sequence (210 aa):
MDEAADGALAAVKEKYRRVVHNWHRHGVAVHCGYMIGFPFDGPECGRQSAEWLLEVGVDLASFFVVTPLPGTEDHDRAVRDGTILDWDFNNYDSQHMVSHHPRMTTAEVVQAYRDAYLTFYSGRNTLRSLLTLHRVPGLGREARSAMWRQRAYYYYSYRAGRHPMLGGIWQRRLPGARREVLTDEEARGHYLGGGIVSAEGVRLGMPAGA

Foldseek 3Di:
DVVVVVVVVVVVLVVLLVVQLVCLQVQHAAEDEEEFQDLPDDLQNLLVVLVSCVVSPHLHYDYFYDALDFQDPSVVVQQVVVFQQALPCVQSPRQFDRGDRPHDDRVSRNNSSLNNLCNNLPPVNLVVSLVVVVSRPPNDPVNNVVSNVLSVQSNPQSVVVHHSVPDDPDDDDDPPPDDPDDDSVSCCCPVAVVARQYNVRDRDDGPPDD